Protein AF-0000000087529635 (afdb_homodimer)

Nearest PDB structures (foldseek):
  6l8f-assembly1_A  TM=8.690E-01  e=8.642E-06  Staphylococcus aureus subsp. aureus NCTC 8325
  2a6q-assembly1_A  TM=8.326E-01  e=9.251E-06  Escherichia coli
  7bwf-assembly1_D  TM=8.451E-01  e=4.435E-05  Staphylococcus aureus
  6l8e-assembly2_L  TM=9.141E-01  e=5.520E-04  Staphylococcus aureus subsp. aureus NCTC 8325
  2a6q-assembly3_D  TM=8.755E-01  e=3.246E-03  Escherichia coli

Structure (mmCIF, N/CA/C/O backbone):
data_AF-0000000087529635-model_v1
#
loop_
_entity.id
_entity.type
_entity.pdbx_description
1 polymer Antitoxin
#
loop_
_atom_site.group_PDB
_atom_site.id
_atom_site.type_symbol
_atom_site.label_atom_id
_atom_site.label_alt_id
_atom_site.label_comp_id
_atom_site.label_asym_id
_atom_site.label_entity_id
_atom_site.label_seq_id
_atom_site.pdbx_PDB_ins_code
_atom_site.Cartn_x
_atom_site.Cartn_y
_atom_site.Cartn_z
_atom_site.occupancy
_atom_site.B_iso_or_equiv
_atom_site.auth_seq_id
_atom_site.auth_comp_id
_atom_site.auth_asym_id
_atom_site.auth_atom_id
_atom_site.pdbx_PDB_model_num
ATOM 1 N N . MET A 1 1 ? -13.664 1.126 -3.066 1 69.19 1 MET A N 1
ATOM 2 C CA . MET A 1 1 ? -14.047 -0.197 -2.584 1 69.19 1 MET A CA 1
ATOM 3 C C . MET A 1 1 ? -12.922 -1.205 -2.811 1 69.19 1 MET A C 1
ATOM 5 O O . MET A 1 1 ? -12.133 -1.057 -3.738 1 69.19 1 MET A O 1
ATOM 9 N N . SER A 1 2 ? -12.398 -2.066 -1.771 1 86.81 2 SER A N 1
ATOM 10 C CA . SER A 1 2 ? -11.328 -3.055 -1.9 1 86.81 2 SER A CA 1
ATOM 11 C C . SER A 1 2 ? -11.883 -4.418 -2.307 1 86.81 2 SER A C 1
ATOM 13 O O . SER A 1 2 ? -13 -4.777 -1.927 1 86.81 2 SER A O 1
ATOM 15 N N . ILE A 1 3 ? -11.281 -5.102 -3.285 1 95.69 3 ILE A N 1
ATOM 16 C CA . ILE A 1 3 ? -11.539 -6.484 -3.672 1 95.69 3 ILE A CA 1
ATOM 17 C C . ILE A 1 3 ? -10.883 -7.43 -2.672 1 95.69 3 ILE A C 1
ATOM 19 O O . ILE A 1 3 ? -9.727 -7.234 -2.285 1 95.69 3 ILE A O 1
ATOM 23 N N . GLN A 1 4 ? -11.68 -8.438 -2.221 1 97.81 4 GLN A N 1
ATOM 24 C CA . GLN A 1 4 ? -11.125 -9.453 -1.337 1 97.81 4 GLN A CA 1
ATOM 25 C C . GLN A 1 4 ? -11.016 -10.797 -2.045 1 97.81 4 GLN A C 1
ATOM 27 O O . GLN A 1 4 ? -11.906 -11.172 -2.812 1 97.81 4 GLN A O 1
ATOM 32 N N . THR A 1 5 ? -9.891 -11.492 -1.865 1 98.19 5 THR A N 1
ATOM 33 C CA . THR A 1 5 ? -9.672 -12.805 -2.475 1 98.19 5 THR A CA 1
ATOM 34 C C . THR A 1 5 ? -8.875 -13.711 -1.541 1 98.19 5 THR A C 1
ATOM 36 O O . THR A 1 5 ? -8.406 -13.266 -0.488 1 98.19 5 THR A O 1
ATOM 39 N N . THR A 1 6 ? -8.844 -15.031 -1.802 1 97.88 6 THR A N 1
ATOM 40 C CA . THR A 1 6 ? -8.023 -15.992 -1.075 1 97.88 6 THR A CA 1
ATOM 41 C C . THR A 1 6 ? -6.715 -16.25 -1.813 1 97.88 6 THR A C 1
ATOM 43 O O . THR A 1 6 ? -6.555 -15.844 -2.965 1 97.88 6 THR A O 1
ATOM 46 N N . TYR A 1 7 ? -5.832 -16.828 -1.107 1 97.25 7 TYR A N 1
ATOM 47 C CA . TYR A 1 7 ? -4.539 -17.141 -1.701 1 97.25 7 TYR A CA 1
ATOM 48 C C . TYR A 1 7 ? -4.711 -17.969 -2.971 1 97.25 7 TYR A C 1
ATOM 50 O O . TYR A 1 7 ? -4.125 -17.656 -4.008 1 97.25 7 TYR A O 1
ATOM 58 N N . THR A 1 8 ? -5.488 -19.016 -2.832 1 95.62 8 THR A N 1
ATOM 59 C CA . THR A 1 8 ? -5.68 -19.938 -3.943 1 95.62 8 THR A CA 1
ATOM 60 C C . THR A 1 8 ? -6.23 -19.219 -5.164 1 95.62 8 THR A C 1
ATOM 62 O O . THR A 1 8 ? -5.723 -19.391 -6.277 1 95.62 8 THR A O 1
ATOM 65 N N . HIS A 1 9 ? -7.191 -18.359 -4.996 1 96.88 9 HIS A N 1
ATOM 66 C CA . HIS A 1 9 ? -7.785 -17.609 -6.094 1 96.88 9 HIS A CA 1
ATOM 67 C C . HIS A 1 9 ? -6.809 -16.578 -6.645 1 96.88 9 HIS A C 1
ATOM 69 O O . HIS A 1 9 ? -6.719 -16.375 -7.859 1 96.88 9 HIS A O 1
ATOM 75 N N . ALA A 1 10 ? -6.098 -15.953 -5.758 1 98 10 ALA A N 1
ATOM 76 C CA . ALA A 1 10 ? -5.117 -14.961 -6.184 1 98 10 ALA A CA 1
ATOM 77 C C . ALA A 1 10 ? -4.051 -15.586 -7.078 1 98 10 ALA A C 1
ATOM 79 O O . ALA A 1 10 ? -3.666 -15.008 -8.094 1 98 10 ALA A O 1
ATOM 80 N N . ARG A 1 11 ? -3.615 -16.719 -6.621 1 95.88 11 ARG A N 1
ATOM 81 C CA . ARG A 1 11 ? -2.588 -17.406 -7.391 1 95.88 11 ARG A CA 1
ATOM 82 C C . ARG A 1 11 ? -3.094 -17.766 -8.781 1 95.88 11 ARG A C 1
ATOM 84 O O . ARG A 1 11 ? -2.395 -17.562 -9.773 1 95.88 11 ARG A O 1
ATOM 91 N N . SER A 1 12 ? -4.281 -18.203 -8.953 1 96.5 12 SER A N 1
ATOM 92 C CA . SER A 1 12 ? -4.836 -18.672 -10.219 1 96.5 12 SER A CA 1
ATOM 93 C C . SER A 1 12 ? -5.227 -17.516 -11.125 1 96.5 12 SER A C 1
ATOM 95 O O . SER A 1 12 ? -5.242 -17.656 -12.344 1 96.5 12 SER A O 1
ATOM 97 N N . LYS A 1 13 ? -5.512 -16.359 -10.508 1 97.44 13 LYS A N 1
ATOM 98 C CA . LYS A 1 13 ? -6.008 -15.219 -11.273 1 97.44 13 LYS A CA 1
ATOM 99 C C . LYS A 1 13 ? -5.105 -14 -11.094 1 97.44 13 LYS A C 1
ATOM 101 O O . LYS A 1 13 ? -5.582 -12.859 -11.102 1 97.44 13 LYS A O 1
ATOM 106 N N . LEU A 1 14 ? -3.889 -14.266 -10.914 1 98.12 14 LEU A N 1
ATOM 107 C CA . LEU A 1 14 ? -2.98 -13.188 -10.539 1 98.12 14 LEU A CA 1
ATOM 108 C C . LEU A 1 14 ? -2.951 -12.102 -11.617 1 98.12 14 LEU A C 1
ATOM 110 O O . LEU A 1 14 ? -3.051 -10.914 -11.305 1 98.12 14 LEU A O 1
ATOM 114 N N . ALA A 1 15 ? -2.883 -12.453 -12.875 1 97.56 15 ALA A N 1
ATOM 115 C CA . ALA A 1 15 ? -2.814 -11.484 -13.961 1 97.56 15 ALA A CA 1
ATOM 116 C C . ALA A 1 15 ? -4.027 -10.562 -13.953 1 97.56 15 ALA A C 1
ATOM 118 O O . ALA A 1 15 ? -3.885 -9.336 -14.055 1 97.56 15 ALA A O 1
ATOM 119 N N . SER A 1 16 ? -5.219 -11.141 -13.836 1 98 16 SER A N 1
ATOM 120 C CA . SER A 1 16 ? -6.453 -10.367 -13.805 1 98 16 SER A CA 1
ATOM 121 C C . SER A 1 16 ? -6.488 -9.43 -12.602 1 98 16 SER A C 1
ATOM 123 O O . SER A 1 16 ? -6.93 -8.281 -12.719 1 98 16 SER A O 1
ATOM 125 N N . LEU A 1 17 ? -6.043 -9.914 -11.492 1 98.44 17 LEU A N 1
ATOM 126 C CA . LEU A 1 17 ? -6.027 -9.102 -10.281 1 98.44 17 LEU A CA 1
ATOM 127 C C . LEU A 1 17 ? -5.074 -7.918 -10.438 1 98.44 17 LEU A C 1
ATOM 129 O O . LEU A 1 17 ? -5.406 -6.793 -10.055 1 98.44 17 LEU A O 1
ATOM 133 N N . LEU A 1 18 ? -3.889 -8.18 -11.016 1 98.56 18 LEU A N 1
ATOM 134 C CA . LEU A 1 18 ? -2.926 -7.105 -11.219 1 98.56 18 LEU A CA 1
ATOM 135 C C . LEU A 1 18 ? -3.469 -6.07 -12.203 1 98.56 18 LEU A C 1
ATOM 137 O O . LEU A 1 18 ? -3.232 -4.871 -12.039 1 98.56 18 LEU A O 1
ATOM 141 N N . ASN A 1 19 ? -4.23 -6.516 -13.164 1 98.38 19 ASN A N 1
ATOM 142 C CA . ASN A 1 19 ? -4.883 -5.582 -14.07 1 98.38 19 ASN A CA 1
ATOM 143 C C . ASN A 1 19 ? -5.902 -4.711 -13.344 1 98.38 19 ASN A C 1
ATOM 145 O O . ASN A 1 19 ? -5.977 -3.504 -13.586 1 98.38 19 ASN A O 1
ATOM 149 N N . GLU A 1 20 ? -6.707 -5.305 -12.508 1 98.06 20 GLU A N 1
ATOM 150 C CA . GLU A 1 20 ? -7.688 -4.547 -11.734 1 98.06 20 GLU A CA 1
ATOM 151 C C . GLU A 1 20 ? -7.012 -3.457 -10.906 1 98.06 20 GLU A C 1
ATOM 153 O O . GLU A 1 20 ? -7.516 -2.334 -10.828 1 98.06 20 GLU A O 1
ATOM 158 N N . VAL A 1 21 ? -5.883 -3.771 -10.344 1 98.38 21 VAL A N 1
ATOM 159 C CA . VAL A 1 21 ? -5.125 -2.881 -9.469 1 98.38 21 VAL A CA 1
ATOM 160 C C . VAL A 1 21 ? -4.609 -1.688 -10.273 1 98.38 21 VAL A C 1
ATOM 162 O O . VAL A 1 21 ? -4.672 -0.546 -9.805 1 98.38 21 VAL A O 1
ATOM 165 N N . THR A 1 22 ? -4.078 -1.918 -11.492 1 98.12 22 THR A N 1
ATOM 166 C CA . THR A 1 22 ? -3.4 -0.865 -12.242 1 98.12 22 THR A CA 1
ATOM 167 C C . THR A 1 22 ? -4.383 -0.132 -13.148 1 98.12 22 THR A C 1
ATOM 169 O O . THR A 1 22 ? -4.32 1.093 -13.281 1 98.12 22 THR A O 1
ATOM 172 N N . GLU A 1 23 ? -5.355 -0.797 -13.719 1 97 23 GLU A N 1
ATOM 173 C CA . GLU A 1 23 ? -6.273 -0.196 -14.68 1 97 23 GLU A CA 1
ATOM 174 C C . GLU A 1 23 ? -7.438 0.493 -13.977 1 97 23 GLU A C 1
ATOM 176 O O . GLU A 1 23 ? -7.883 1.562 -14.398 1 97 23 GLU A O 1
ATOM 181 N N . ASN A 1 24 ? -7.855 -0.091 -12.891 1 96.88 24 ASN A N 1
ATOM 182 C CA . ASN A 1 24 ? -9.008 0.465 -12.195 1 96.88 24 ASN A CA 1
ATOM 183 C C . ASN A 1 24 ? -8.617 1.054 -10.844 1 96.88 24 ASN A C 1
ATOM 185 O O . ASN A 1 24 ? -9.477 1.541 -10.102 1 96.88 24 ASN A O 1
ATOM 189 N N . ARG A 1 25 ? -7.363 0.956 -10.547 1 97.12 25 ARG A N 1
ATOM 190 C CA . ARG A 1 25 ? -6.809 1.495 -9.305 1 97.12 25 ARG A CA 1
ATOM 191 C C . ARG A 1 25 ? -7.52 0.919 -8.086 1 97.12 25 ARG A C 1
ATOM 193 O O . ARG A 1 25 ? -7.836 1.647 -7.145 1 97.12 25 ARG A O 1
ATOM 200 N N . GLU A 1 26 ? -7.801 -0.329 -8.172 1 97.62 26 GLU A N 1
ATOM 201 C CA . GLU A 1 26 ? -8.398 -1.06 -7.062 1 97.62 26 GLU A CA 1
ATOM 202 C C . GLU A 1 26 ? -7.328 -1.554 -6.09 1 97.62 26 GLU A C 1
ATOM 204 O O . GLU A 1 26 ? -6.188 -1.794 -6.484 1 97.62 26 GLU A O 1
ATOM 209 N N . VAL A 1 27 ? -7.754 -1.683 -4.855 1 98.38 27 VAL A N 1
ATOM 210 C CA . VAL A 1 27 ? -6.957 -2.4 -3.865 1 98.38 27 VAL A CA 1
ATOM 211 C C . VAL A 1 27 ? -7.496 -3.818 -3.697 1 98.38 27 VAL A C 1
ATOM 213 O O . VAL A 1 27 ? -8.703 -4.02 -3.562 1 98.38 27 VAL A O 1
ATOM 216 N N . VAL A 1 28 ? -6.574 -4.762 -3.77 1 98.69 28 VAL A N 1
ATOM 217 C CA . VAL A 1 28 ? -6.961 -6.156 -3.594 1 98.69 28 VAL A CA 1
ATOM 218 C C .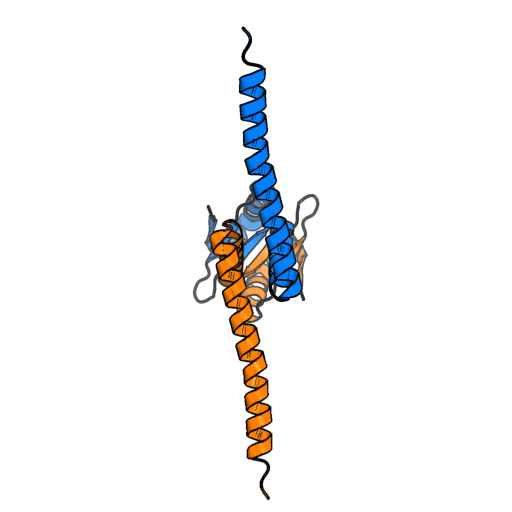 VAL A 1 28 ? -6.367 -6.699 -2.297 1 98.69 28 VAL A C 1
ATOM 220 O O . VAL A 1 28 ? -5.168 -6.562 -2.049 1 98.69 28 VAL A O 1
ATOM 223 N N . ILE A 1 29 ? -7.23 -7.34 -1.517 1 98.81 29 ILE A N 1
ATOM 224 C CA . ILE A 1 29 ? -6.785 -7.957 -0.272 1 98.81 29 ILE A CA 1
ATOM 225 C C . ILE A 1 29 ? -6.766 -9.477 -0.426 1 98.81 29 ILE A C 1
ATOM 227 O O . ILE A 1 29 ? -7.785 -10.086 -0.755 1 98.81 29 ILE A O 1
ATOM 231 N N . ILE A 1 30 ? -5.598 -9.992 -0.213 1 98.81 30 ILE A N 1
ATOM 232 C CA . ILE A 1 30 ? -5.465 -11.445 -0.207 1 98.81 30 ILE A CA 1
ATOM 233 C C . ILE A 1 30 ? -5.562 -11.969 1.225 1 98.81 30 ILE A C 1
ATOM 235 O O . ILE A 1 30 ? -4.676 -11.711 2.045 1 98.81 30 ILE A O 1
ATOM 239 N N . GLN A 1 31 ? -6.586 -12.711 1.458 1 98.38 31 GLN A N 1
ATOM 240 C CA . GLN A 1 31 ? -6.789 -13.352 2.756 1 98.38 31 GLN A CA 1
ATOM 241 C C . GLN A 1 31 ? -6.066 -14.688 2.828 1 98.38 31 GLN A C 1
ATOM 243 O O . GLN A 1 31 ? -6.145 -15.492 1.896 1 98.38 31 GLN A O 1
ATOM 248 N N . ARG A 1 32 ? -5.426 -14.867 3.955 1 96.62 32 ARG A N 1
ATOM 249 C CA . ARG A 1 32 ? -4.645 -16.094 4.125 1 96.62 32 ARG A CA 1
ATOM 250 C C . ARG A 1 32 ? -4.988 -16.781 5.438 1 96.62 32 ARG A C 1
ATOM 252 O O . ARG A 1 32 ? -5.023 -16.141 6.492 1 96.62 32 ARG A O 1
ATOM 259 N N . ARG A 1 33 ? -5.23 -18 5.285 1 93.5 33 ARG A N 1
ATOM 260 C CA . ARG A 1 33 ? -5.527 -18.766 6.492 1 93.5 33 ARG A CA 1
ATOM 261 C C . ARG A 1 33 ? -4.297 -18.875 7.387 1 93.5 33 ARG A C 1
ATOM 263 O O . ARG A 1 33 ? -3.234 -19.312 6.941 1 93.5 33 ARG A O 1
ATOM 270 N N . GLY A 1 34 ? -4.422 -18.438 8.641 1 94.88 34 GLY A N 1
ATOM 271 C CA . GLY A 1 34 ? -3.359 -18.578 9.625 1 94.88 34 GLY A CA 1
ATOM 272 C C . GLY A 1 34 ? -2.26 -17.547 9.477 1 94.88 34 GLY A C 1
ATOM 273 O O . GLY A 1 34 ? -1.226 -17.625 10.141 1 94.88 34 GLY A O 1
ATOM 274 N N . HIS A 1 35 ? -2.418 -16.688 8.555 1 97.25 35 HIS A N 1
ATOM 275 C CA . HIS A 1 35 ? -1.421 -15.648 8.305 1 97.25 35 HIS A CA 1
ATOM 276 C C . HIS A 1 35 ? -2.07 -14.281 8.188 1 97.25 35 HIS A C 1
ATOM 278 O O . HIS A 1 35 ? -3.289 -14.172 8.039 1 97.25 35 HIS A O 1
ATOM 284 N N . GLU A 1 36 ? -1.298 -13.273 8.352 1 97.88 36 GLU A N 1
ATOM 285 C CA . GLU A 1 36 ? -1.772 -11.914 8.109 1 97.88 36 GLU A CA 1
ATOM 286 C C . GLU A 1 36 ? -2.127 -11.711 6.637 1 97.88 36 GLU A C 1
ATOM 288 O O . GLU A 1 36 ? -1.521 -12.328 5.754 1 97.88 36 GLU A O 1
ATOM 293 N N . ASP A 1 37 ? -3.004 -10.852 6.406 1 98.62 37 ASP A N 1
ATOM 294 C CA . ASP A 1 37 ? -3.434 -10.539 5.047 1 98.62 37 ASP A CA 1
ATOM 295 C C . ASP A 1 37 ? -2.418 -9.641 4.34 1 98.62 37 ASP A C 1
ATOM 297 O O . ASP A 1 37 ? -1.642 -8.945 4.992 1 98.62 37 ASP A O 1
ATOM 301 N N . VAL A 1 38 ? -2.479 -9.672 3.021 1 98.81 38 VAL A N 1
ATOM 302 C CA . VAL A 1 38 ? -1.612 -8.859 2.174 1 98.81 38 VAL A CA 1
ATOM 303 C C . VAL A 1 38 ? -2.461 -8.031 1.212 1 98.81 38 VAL A C 1
ATOM 305 O O . VAL A 1 38 ? -3.529 -8.469 0.781 1 98.81 38 VAL A O 1
ATOM 308 N N . ALA A 1 39 ? -1.987 -6.887 0.89 1 98.88 39 ALA A N 1
ATOM 309 C CA . ALA A 1 39 ? -2.689 -6.016 -0.05 1 98.88 39 ALA A CA 1
ATOM 310 C C . ALA A 1 39 ? -1.874 -5.816 -1.324 1 98.88 39 ALA A C 1
ATOM 312 O O . ALA A 1 39 ? -0.652 -5.66 -1.269 1 98.88 39 ALA A O 1
ATOM 313 N N . LEU A 1 40 ? -2.582 -5.805 -2.459 1 98.88 40 LEU A N 1
ATOM 314 C CA . LEU A 1 40 ? -2.064 -5.344 -3.744 1 98.88 40 LEU A CA 1
ATOM 315 C C . LEU A 1 40 ? -2.51 -3.914 -4.027 1 98.88 40 LEU A C 1
ATOM 317 O O . LEU A 1 40 ? -3.689 -3.586 -3.881 1 98.88 40 LEU A O 1
ATOM 321 N N . ILE A 1 41 ? -1.578 -3.111 -4.469 1 98.69 41 ILE A N 1
ATOM 322 C CA . ILE A 1 41 ? -1.854 -1.719 -4.805 1 98.69 41 ILE A CA 1
ATOM 323 C C . ILE A 1 41 ? -0.915 -1.261 -5.918 1 98.69 41 ILE A C 1
ATOM 325 O O . ILE A 1 41 ? 0.181 -1.805 -6.074 1 98.69 41 ILE A O 1
ATOM 329 N N . ALA A 1 42 ? -1.395 -0.339 -6.711 1 98.69 42 ALA A N 1
ATOM 330 C CA . ALA A 1 42 ? -0.503 0.19 -7.738 1 98.69 42 ALA A CA 1
ATOM 331 C C . ALA A 1 42 ? 0.778 0.744 -7.121 1 98.69 42 ALA A C 1
ATOM 333 O O . ALA A 1 42 ? 0.733 1.461 -6.121 1 98.69 42 ALA A O 1
ATOM 334 N N . ALA A 1 43 ? 1.887 0.418 -7.734 1 98.44 43 ALA A N 1
ATOM 335 C CA . ALA A 1 43 ? 3.178 0.77 -7.152 1 98.44 43 ALA A CA 1
ATOM 336 C C . ALA A 1 43 ? 3.322 2.283 -7.012 1 98.44 43 ALA A C 1
ATOM 338 O O . ALA A 1 43 ? 3.863 2.771 -6.016 1 98.44 43 ALA A O 1
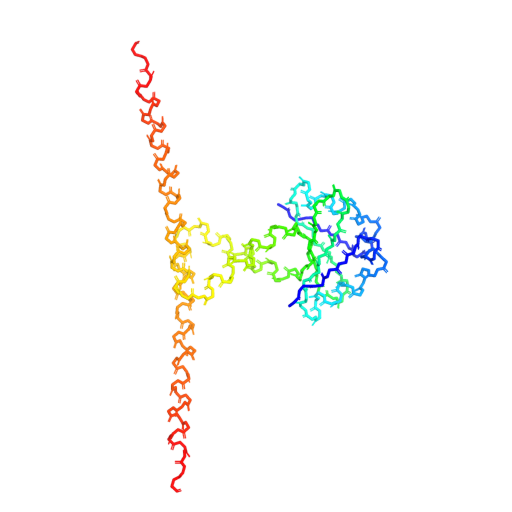ATOM 339 N N . ASP A 1 44 ? 2.922 2.973 -7.988 1 97.69 44 ASP A N 1
ATOM 340 C CA . ASP A 1 44 ? 3.061 4.426 -7.949 1 97.69 44 ASP A CA 1
ATOM 341 C C . ASP A 1 44 ? 2.186 5.035 -6.855 1 97.69 44 ASP A C 1
ATOM 343 O O . ASP A 1 44 ? 2.576 6.012 -6.215 1 97.69 44 ASP A O 1
ATOM 347 N N . GLU A 1 45 ? 0.994 4.461 -6.605 1 96.62 45 GLU A N 1
ATOM 348 C CA . GLU A 1 45 ? 0.139 4.922 -5.516 1 96.62 45 GLU A CA 1
ATOM 349 C C . GLU A 1 45 ? 0.794 4.68 -4.16 1 96.62 45 GLU A C 1
ATOM 351 O O . GLU A 1 45 ? 0.808 5.566 -3.305 1 96.62 45 GLU A O 1
ATOM 356 N N . LEU A 1 46 ? 1.335 3.555 -4.008 1 97.75 46 LEU A N 1
ATOM 357 C CA . LEU A 1 46 ? 2.027 3.258 -2.76 1 97.75 46 LEU A CA 1
ATOM 358 C C . LEU A 1 46 ? 3.197 4.211 -2.547 1 97.75 46 LEU A C 1
ATOM 360 O O . LEU A 1 46 ? 3.406 4.707 -1.437 1 97.75 46 LEU A O 1
ATOM 364 N N . ALA A 1 47 ? 3.934 4.465 -3.604 1 96.62 47 ALA A N 1
ATOM 365 C CA . ALA A 1 47 ? 5.082 5.363 -3.533 1 96.62 47 ALA A CA 1
ATOM 366 C C . ALA A 1 47 ? 4.668 6.746 -3.041 1 96.62 47 ALA A C 1
ATOM 368 O O . ALA A 1 47 ? 5.355 7.352 -2.213 1 96.62 47 ALA A O 1
ATOM 369 N N . GLY A 1 48 ? 3.568 7.184 -3.555 1 94.44 48 GLY A N 1
ATOM 370 C CA . GLY A 1 48 ? 3.037 8.461 -3.109 1 94.44 48 GLY A CA 1
ATOM 371 C C . GLY A 1 48 ? 2.67 8.477 -1.638 1 94.44 48 GLY A C 1
ATOM 372 O O . GLY A 1 48 ? 2.957 9.438 -0.929 1 94.44 48 GLY A O 1
ATOM 373 N N . MET A 1 49 ? 2.072 7.414 -1.163 1 94.06 49 MET A N 1
ATOM 374 C CA . MET A 1 49 ? 1.672 7.293 0.236 1 94.06 49 MET A CA 1
ATOM 375 C C . MET A 1 49 ? 2.893 7.238 1.148 1 94.06 49 MET A C 1
ATOM 377 O O . MET A 1 49 ? 2.912 7.867 2.207 1 94.06 49 MET A O 1
ATOM 381 N N . LEU A 1 50 ? 3.871 6.547 0.707 1 93.81 50 LEU A N 1
ATOM 382 C CA . LEU A 1 50 ? 5.102 6.426 1.482 1 93.81 50 LEU A CA 1
ATOM 383 C C . LEU A 1 50 ? 5.828 7.766 1.564 1 93.81 50 LEU A C 1
ATOM 385 O O . LEU A 1 50 ? 6.355 8.125 2.619 1 93.81 50 LEU A O 1
ATOM 389 N N . GLU A 1 51 ? 5.844 8.492 0.5 1 92.44 51 GLU A N 1
ATOM 390 C CA . GLU A 1 51 ? 6.438 9.828 0.491 1 92.44 51 GLU A CA 1
ATOM 391 C C . GLU A 1 51 ? 5.734 10.75 1.483 1 92.44 51 GLU A C 1
ATOM 393 O O . GLU A 1 51 ? 6.391 11.469 2.244 1 92.44 51 GLU A O 1
ATOM 398 N N . THR A 1 52 ? 4.445 10.633 1.433 1 89.5 52 THR A N 1
ATOM 399 C CA . THR A 1 52 ? 3.658 11.438 2.361 1 89.5 52 THR A CA 1
ATOM 400 C C . THR A 1 52 ? 3.971 11.055 3.807 1 89.5 52 THR A C 1
ATOM 402 O O . THR A 1 52 ? 4.203 11.922 4.648 1 89.5 52 THR A O 1
ATOM 405 N N . ALA A 1 53 ? 3.998 9.812 4.082 1 88.94 53 ALA A N 1
ATOM 406 C CA . ALA A 1 53 ? 4.312 9.32 5.422 1 88.94 53 ALA A CA 1
ATOM 407 C C . ALA A 1 53 ? 5.691 9.805 5.871 1 88.94 53 ALA A C 1
ATOM 409 O O . ALA A 1 53 ? 5.867 10.211 7.023 1 88.94 53 ALA A O 1
ATOM 410 N N . HIS A 1 54 ? 6.609 9.758 4.973 1 90.38 54 HIS A N 1
ATOM 411 C CA . HIS A 1 54 ? 7.969 10.195 5.27 1 90.38 54 HIS A CA 1
ATOM 412 C C . HIS A 1 54 ? 8 11.68 5.609 1 90.38 54 HIS A C 1
ATOM 414 O O . HIS A 1 54 ? 8.648 12.086 6.582 1 90.38 54 HIS A O 1
ATOM 420 N N . LEU A 1 55 ? 7.312 12.461 4.832 1 87.38 55 LEU A N 1
ATOM 421 C CA . LEU A 1 55 ? 7.258 13.898 5.035 1 87.38 55 LEU A CA 1
ATOM 422 C C . LEU A 1 55 ? 6.629 14.234 6.383 1 87.38 55 LEU A C 1
ATOM 424 O O . LEU A 1 55 ? 7.047 15.188 7.047 1 87.38 55 LEU A O 1
ATOM 428 N N . LEU A 1 56 ? 5.699 13.445 6.77 1 85.88 56 LEU A N 1
ATOM 429 C CA . LEU A 1 56 ? 4.945 13.703 7.992 1 85.88 56 LEU A CA 1
ATOM 430 C C . LEU A 1 56 ? 5.773 13.352 9.227 1 85.88 56 LEU A C 1
ATOM 432 O O . LEU A 1 56 ? 5.434 13.75 10.336 1 85.88 56 LEU A O 1
ATOM 436 N N . ARG A 1 57 ? 6.82 12.57 9.031 1 83.69 57 ARG A N 1
ATOM 437 C CA . ARG A 1 57 ? 7.668 12.164 10.148 1 83.69 57 ARG A CA 1
ATOM 438 C C . ARG A 1 57 ? 8.516 13.336 10.641 1 83.69 57 ARG A C 1
ATOM 440 O O . ARG A 1 57 ? 8.914 13.367 11.812 1 83.69 57 ARG A O 1
ATOM 447 N N . SER A 1 58 ? 8.914 14.25 9.75 1 83.31 58 SER A N 1
ATOM 448 C CA . SER A 1 58 ? 9.617 15.469 10.117 1 83.31 58 SER A CA 1
ATOM 449 C C . SER A 1 58 ? 8.633 16.609 10.414 1 83.31 58 SER A C 1
ATOM 451 O O . SER A 1 58 ? 7.777 16.922 9.586 1 83.31 58 SER A O 1
ATOM 453 N N . PRO A 1 59 ? 8.766 17.172 11.602 1 78.25 59 PRO A N 1
ATOM 454 C CA . PRO A 1 59 ? 7.836 18.25 11.938 1 78.25 59 PRO A CA 1
ATOM 455 C C . PRO A 1 59 ? 7.879 19.406 10.93 1 78.25 59 PRO A C 1
ATOM 457 O O . PRO A 1 59 ? 6.832 19.953 10.57 1 78.25 59 PRO A O 1
ATOM 460 N N . LYS A 1 60 ? 9.047 19.719 10.602 1 84.19 60 LYS A N 1
ATOM 461 C CA . LYS A 1 60 ? 9.195 20.812 9.648 1 84.19 60 LYS A CA 1
ATOM 462 C C . LYS A 1 60 ? 8.5 20.484 8.328 1 84.19 60 LYS A C 1
ATOM 464 O O . LYS A 1 60 ? 7.746 21.312 7.793 1 84.19 60 LYS A O 1
ATOM 469 N N . ASN A 1 61 ? 8.688 19.344 7.82 1 86.81 61 ASN A N 1
ATOM 470 C CA . ASN A 1 61 ? 8.094 18.922 6.555 1 86.81 61 ASN A CA 1
ATOM 471 C C . ASN A 1 61 ? 6.586 18.734 6.672 1 86.81 61 ASN A C 1
ATOM 473 O O . ASN A 1 61 ? 5.844 19.047 5.738 1 86.81 61 ASN A O 1
ATOM 477 N N . ALA A 1 62 ? 6.234 18.297 7.766 1 85.19 62 ALA A N 1
ATOM 478 C CA . ALA A 1 62 ? 4.805 18.109 7.996 1 85.19 62 ALA A CA 1
ATOM 479 C C . ALA A 1 62 ? 4.055 19.438 7.941 1 85.19 62 ALA A C 1
ATOM 481 O O . ALA A 1 62 ? 2.992 19.531 7.324 1 85.19 62 ALA A O 1
ATOM 482 N N . LYS A 1 63 ? 4.609 20.406 8.508 1 81.81 63 LYS A N 1
ATOM 483 C CA . LYS A 1 63 ? 4 21.734 8.508 1 81.81 63 LYS A CA 1
ATOM 484 C C . LYS A 1 63 ? 3.916 22.297 7.094 1 81.81 63 LYS A C 1
ATOM 486 O O . LYS A 1 63 ? 2.891 22.859 6.707 1 81.81 63 LYS A O 1
ATOM 491 N N . ARG A 1 64 ? 4.945 22.094 6.438 1 86 64 ARG A N 1
ATOM 492 C CA . ARG A 1 64 ? 4.973 22.562 5.059 1 86 64 ARG A CA 1
ATOM 493 C C . ARG A 1 64 ? 3.916 21.859 4.215 1 86 64 ARG A C 1
ATOM 495 O O . ARG A 1 64 ? 3.244 22.484 3.396 1 86 64 ARG A O 1
ATOM 502 N N . LEU A 1 65 ? 3.814 20.5 4.41 1 82.31 65 LEU A N 1
ATOM 503 C CA . LEU A 1 65 ? 2.84 19.688 3.686 1 82.31 65 LEU A CA 1
ATOM 504 C C . LEU A 1 65 ? 1.419 20.156 3.98 1 82.31 65 LEU A C 1
ATOM 506 O O . LEU A 1 65 ? 0.6 20.281 3.066 1 82.31 65 LEU A O 1
ATOM 510 N N . LEU A 1 66 ? 1.172 20.5 5.168 1 81.19 66 LEU A N 1
ATOM 511 C CA . LEU A 1 66 ? -0.161 20.953 5.559 1 81.19 66 LEU A CA 1
ATOM 512 C C . LEU A 1 66 ? -0.473 22.328 4.973 1 81.19 66 LEU A C 1
ATOM 514 O O . LEU A 1 66 ? -1.608 22.594 4.57 1 81.19 66 LEU A O 1
ATOM 518 N N . ALA A 1 67 ? 0.484 23.156 4.984 1 82.12 67 ALA A N 1
ATOM 519 C CA . ALA A 1 67 ? 0.309 24.469 4.398 1 82.12 67 ALA A CA 1
ATOM 520 C C . ALA A 1 67 ? -0.023 24.375 2.912 1 82.12 67 ALA A C 1
ATOM 522 O O . ALA A 1 67 ? -0.852 25.141 2.404 1 82.12 67 ALA A O 1
ATOM 523 N N . ALA A 1 68 ? 0.647 23.438 2.246 1 80.06 68 ALA A N 1
ATOM 524 C CA . ALA A 1 68 ? 0.391 23.203 0.826 1 80.06 68 ALA A CA 1
ATOM 525 C C . ALA A 1 68 ? -1.031 22.703 0.6 1 80.06 68 ALA A C 1
ATOM 527 O O . ALA A 1 68 ? -1.693 23.094 -0.361 1 80.06 68 ALA A O 1
ATOM 528 N N . LEU A 1 69 ? -1.442 21.875 1.428 1 76.12 69 LEU A N 1
ATOM 529 C CA . LEU A 1 69 ? -2.787 21.312 1.326 1 76.12 69 LEU A CA 1
ATOM 530 C C . LEU A 1 69 ? -3.84 22.391 1.54 1 76.12 69 LEU A C 1
ATOM 532 O O . LEU A 1 69 ? -4.879 22.391 0.878 1 76.12 69 LEU A O 1
ATOM 536 N N . ASP A 1 70 ? -3.611 23.344 2.461 1 75.31 70 ASP A N 1
ATOM 537 C CA . ASP A 1 70 ? -4.504 24.453 2.754 1 75.31 70 ASP A CA 1
ATOM 538 C C . ASP A 1 70 ? -4.605 25.406 1.563 1 75.31 70 ASP A C 1
ATOM 540 O O . ASP A 1 70 ? -5.688 25.922 1.259 1 75.31 70 ASP A O 1
ATOM 544 N N . ARG A 1 71 ? -3.58 25.516 0.913 1 78.88 71 ARG A N 1
ATOM 545 C CA . ARG A 1 71 ? -3.537 26.422 -0.236 1 78.88 71 ARG A CA 1
ATOM 546 C C . ARG A 1 71 ? -4.355 25.859 -1.396 1 78.88 71 ARG A C 1
ATOM 548 O O . ARG A 1 71 ? -5.031 26.609 -2.102 1 78.88 71 ARG A O 1
ATOM 555 N N . VAL A 1 72 ? -4.277 24.609 -1.598 1 72.88 72 VAL A N 1
ATOM 556 C CA . VAL A 1 72 ? -5.008 23.969 -2.686 1 72.88 72 VAL A CA 1
ATOM 557 C C . VAL A 1 72 ? -6.508 24.078 -2.434 1 72.88 72 VAL A C 1
ATOM 559 O O . VAL A 1 72 ? -7.285 24.328 -3.359 1 72.88 72 VAL A O 1
ATOM 562 N N . LYS A 1 73 ? -6.855 23.875 -1.314 1 70.12 73 LYS A N 1
ATOM 563 C CA . LYS A 1 73 ? -8.273 23.938 -0.967 1 70.12 73 LYS A CA 1
ATOM 564 C C . LYS A 1 73 ? -8.812 25.344 -1.131 1 70.12 73 LYS A C 1
ATOM 566 O O . LYS A 1 73 ? -9.938 25.547 -1.605 1 70.12 73 LYS A O 1
ATOM 571 N N . VAL A 1 74 ? -8.039 26.266 -0.645 1 64.06 74 VAL A N 1
ATOM 572 C CA . VAL A 1 74 ? -8.453 27.656 -0.79 1 64.06 74 VAL A CA 1
ATOM 573 C C . VAL A 1 74 ? -8.578 28 -2.271 1 64.06 74 VAL A C 1
ATOM 575 O O . VAL A 1 74 ? -9.523 28.688 -2.676 1 64.06 74 VAL A O 1
ATOM 578 N N . ARG A 1 75 ? -7.684 27.5 -2.959 1 65.81 75 ARG A N 1
ATOM 579 C CA . ARG A 1 75 ? -7.707 27.797 -4.387 1 65.81 75 ARG A CA 1
ATOM 580 C C . ARG A 1 75 ? -8.867 27.094 -5.078 1 65.81 75 ARG A C 1
ATOM 582 O O . ARG A 1 75 ? -9.508 27.656 -5.961 1 65.81 75 ARG A O 1
ATOM 589 N N . THR A 1 76 ? -9.07 25.953 -4.676 1 62 76 THR A N 1
ATOM 590 C CA . THR A 1 76 ? -10.164 25.219 -5.301 1 62 76 THR A CA 1
ATOM 591 C C . THR A 1 76 ? -11.516 25.734 -4.82 1 62 76 THR A C 1
ATOM 593 O O . THR A 1 76 ? -12.508 25.688 -5.551 1 62 76 THR A O 1
ATOM 596 N N . SER A 1 77 ? -11.5 26.094 -3.562 1 61.22 77 SER A N 1
ATOM 597 C CA . SER A 1 77 ? -12.719 26.703 -3.053 1 61.22 77 SER A CA 1
ATOM 598 C C . SER A 1 77 ? -12.945 28.078 -3.66 1 61.22 77 SER A C 1
ATOM 600 O O . SER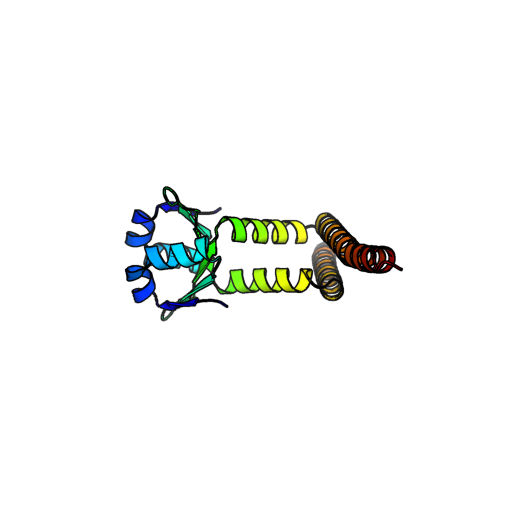 A 1 77 ? -14.086 28.516 -3.816 1 61.22 77 SER A O 1
ATOM 602 N N . GLY A 1 78 ? -11.805 28.75 -3.748 1 57.22 78 GLY A N 1
ATOM 603 C CA . GLY A 1 78 ? -11.938 30.047 -4.375 1 57.22 78 GLY A CA 1
ATOM 604 C C . GLY A 1 78 ? -12.312 29.969 -5.844 1 57.22 78 GLY A C 1
ATOM 605 O O . GLY A 1 78 ? -12.906 30.906 -6.387 1 57.22 78 GLY A O 1
ATOM 606 N N . SER A 1 79 ? -11.758 28.953 -6.441 1 52.94 79 SER A N 1
ATOM 607 C CA . SER A 1 79 ? -12.117 28.859 -7.852 1 52.94 79 SER A CA 1
ATOM 608 C C . SER A 1 79 ? -13.617 28.625 -8.023 1 52.94 79 SER A C 1
ATOM 610 O O . SER A 1 79 ? -14.172 28.906 -9.094 1 52.94 79 SER A O 1
ATOM 612 N N . SER A 1 80 ? -14.172 28.078 -7.09 1 51.69 80 SER A N 1
ATOM 613 C CA . SER A 1 80 ? -15.625 27.938 -7.203 1 51.69 80 SER A CA 1
ATOM 614 C C . SER A 1 80 ? -16.312 29.281 -7.059 1 51.69 80 SER A C 1
ATOM 616 O O . SER A 1 80 ? -17.422 29.469 -7.566 1 51.69 80 SER A O 1
ATOM 618 N N . GLN A 1 81 ? -15.641 30.078 -6.32 1 49.47 81 GLN A N 1
ATOM 619 C CA . GLN A 1 81 ? -16.234 31.406 -6.191 1 49.47 81 GLN A CA 1
ATOM 620 C C . GLN A 1 81 ? -16.078 32.188 -7.48 1 49.47 81 GLN A C 1
ATOM 622 O O . GLN A 1 81 ? -16.953 33 -7.832 1 49.47 81 GLN A O 1
ATOM 627 N N . THR A 1 82 ? -15.008 31.812 -8.078 1 49.38 82 THR A N 1
ATOM 628 C CA . THR A 1 82 ? -14.805 32.594 -9.289 1 49.38 82 THR A CA 1
ATOM 629 C C . THR A 1 82 ? -15.734 32.125 -10.406 1 49.38 82 THR A C 1
ATOM 631 O O . THR A 1 82 ? -16.156 32.938 -11.25 1 49.38 82 THR A O 1
ATOM 634 N N . LEU A 1 83 ? -15.891 30.766 -10.391 1 48.16 83 LEU A N 1
ATOM 635 C CA . LEU A 1 83 ? -16.781 30.297 -11.445 1 48.16 83 LEU A CA 1
ATOM 636 C C . LEU A 1 83 ? -18.203 30.75 -11.203 1 48.16 83 LEU A C 1
ATOM 638 O O . LEU A 1 83 ? -18.906 31.109 -12.156 1 48.16 83 LEU A O 1
ATOM 642 N N . ASP A 1 84 ? -18.609 30.688 -9.953 1 49.47 84 ASP A N 1
ATOM 643 C CA . ASP A 1 84 ? -19.938 31.188 -9.641 1 49.47 84 ASP A CA 1
ATOM 644 C C . ASP A 1 84 ? -20.031 32.688 -9.875 1 49.47 84 ASP A C 1
ATOM 646 O O . ASP A 1 84 ? -21.062 33.188 -10.344 1 49.47 84 ASP A O 1
ATOM 650 N N . GLU A 1 85 ? -18.953 33.344 -9.594 1 47.69 85 GLU A N 1
ATOM 651 C CA . GLU A 1 85 ? -18.922 34.781 -9.875 1 47.69 85 GLU A CA 1
ATOM 652 C C . GLU A 1 85 ? -18.844 35.062 -11.375 1 47.69 85 GLU A C 1
ATOM 654 O O . GLU A 1 85 ? -19.484 35.969 -11.883 1 47.69 85 GLU A O 1
ATOM 659 N N . LEU A 1 86 ? -18.094 34.094 -12.086 1 47.62 86 LEU A N 1
ATOM 660 C CA . LEU A 1 86 ? -18.016 34.281 -13.531 1 47.62 86 LEU A CA 1
ATOM 661 C C . LEU A 1 86 ? -19.344 33.938 -14.195 1 47.62 86 LEU A C 1
ATOM 663 O O . LEU A 1 86 ? -19.766 34.594 -15.148 1 47.62 86 LEU A O 1
ATOM 667 N N . ARG A 1 87 ? -20.031 32.906 -13.633 1 50.59 87 ARG A N 1
ATOM 668 C CA . ARG A 1 87 ? -21.344 32.562 -14.18 1 50.59 87 ARG A CA 1
ATOM 669 C C . ARG A 1 87 ? -22.344 33.688 -13.922 1 50.59 87 ARG A C 1
ATOM 671 O O . ARG A 1 87 ? -23.219 33.938 -14.758 1 50.59 87 ARG A O 1
ATOM 678 N N . SER A 1 88 ? -22.312 34.25 -12.68 1 48.16 88 SER A N 1
ATOM 679 C CA . SER A 1 88 ? -23.203 35.344 -12.398 1 48.16 88 SER A CA 1
ATOM 680 C C . SER A 1 88 ? -22.938 36.531 -13.344 1 48.16 88 SER A C 1
ATOM 682 O O . SER A 1 88 ? -23.875 37.25 -13.703 1 48.16 88 SER A O 1
ATOM 684 N N . GLU A 1 89 ? -21.672 36.688 -13.727 1 46.72 89 GLU A N 1
ATOM 685 C CA . GLU A 1 89 ? -21.359 37.812 -14.602 1 46.72 89 GLU A CA 1
ATOM 686 C C . GLU A 1 89 ? -21.766 37.531 -16.047 1 46.72 89 GLU A C 1
ATOM 688 O O . GLU A 1 89 ? -22.141 38.438 -16.781 1 46.72 89 GLU A O 1
ATOM 693 N N . VAL A 1 90 ? -21.703 36.156 -16.375 1 46.81 90 VAL A N 1
ATOM 694 C CA . VAL A 1 90 ? -22.031 35.875 -17.766 1 46.81 90 VAL A CA 1
ATOM 695 C C . VAL A 1 90 ? -23.547 35.688 -17.922 1 46.81 90 VAL A C 1
AT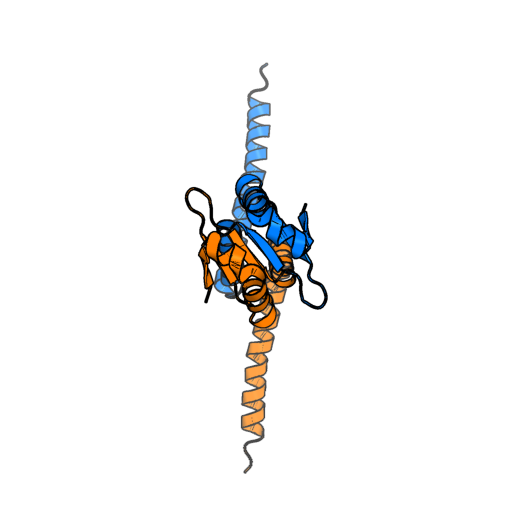OM 697 O O . VAL A 1 90 ? -24.047 35.531 -19.031 1 46.81 90 VAL A O 1
ATOM 700 N N . GLY A 1 91 ? -24.312 35.438 -16.812 1 45.19 91 GLY A N 1
ATOM 701 C CA . GLY A 1 91 ? -25.75 35.5 -17.031 1 45.19 91 GLY A CA 1
ATOM 702 C C . GLY A 1 91 ? -26.203 36.781 -17.688 1 45.19 91 GLY A C 1
ATOM 703 O O . GLY A 1 91 ? -25.984 37.875 -17.156 1 45.19 91 GLY A O 1
ATOM 704 N N . PHE A 1 92 ? -26.344 36.781 -19.062 1 37.78 92 PHE A N 1
ATOM 705 C CA . PHE A 1 92 ? -26.844 37.781 -20.016 1 37.78 92 PHE A CA 1
ATOM 706 C C . PHE A 1 92 ? -28.109 38.438 -19.484 1 37.78 92 PHE A C 1
ATOM 708 O O . PHE A 1 92 ? -28.922 37.781 -18.812 1 37.78 92 PHE A O 1
ATOM 715 N N . GLU A 1 93 ? -28.125 39.781 -19.391 1 27.55 93 GLU A N 1
ATOM 716 C CA . GLU A 1 93 ? -29.297 40.562 -19.734 1 27.55 93 GLU A CA 1
ATOM 717 C C . GLU A 1 93 ? -29.781 40.25 -21.156 1 27.55 93 GLU A C 1
ATOM 719 O O . GLU A 1 93 ? -28.969 39.906 -22.016 1 27.55 93 GLU A O 1
ATOM 724 N N . MET B 1 1 ? 14.055 -1.436 2.664 1 69.94 1 MET B N 1
ATOM 725 C CA . MET B 1 1 ? 14.438 -1.807 1.306 1 69.94 1 MET B 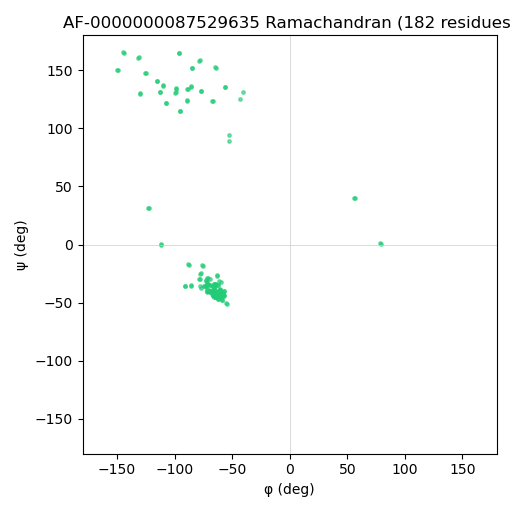CA 1
ATOM 726 C C . MET B 1 1 ? 13.336 -2.605 0.622 1 69.94 1 MET B C 1
ATOM 728 O O . MET B 1 1 ? 12.555 -3.287 1.287 1 69.94 1 MET B O 1
ATOM 732 N N . SER B 1 2 ? 12.812 -2.283 -0.706 1 87.12 2 SER B N 1
ATOM 733 C CA . SER B 1 2 ? 11.766 -2.994 -1.43 1 87.12 2 SER B CA 1
ATOM 734 C C . SER B 1 2 ? 12.344 -4.133 -2.264 1 87.12 2 SER B C 1
ATOM 736 O O . SER B 1 2 ? 13.461 -4.031 -2.771 1 87.12 2 SER B O 1
ATOM 738 N N . ILE B 1 3 ? 11.758 -5.332 -2.227 1 95.88 3 ILE B N 1
ATOM 739 C CA . ILE B 1 3 ? 12.047 -6.469 -3.096 1 95.88 3 ILE B CA 1
ATOM 740 C C . ILE B 1 3 ? 11.398 -6.25 -4.461 1 95.88 3 ILE B C 1
ATOM 742 O O . ILE B 1 3 ? 10.234 -5.84 -4.547 1 95.88 3 ILE B O 1
ATOM 746 N N . GLN B 1 4 ? 12.211 -6.484 -5.523 1 97.88 4 GLN B N 1
ATOM 747 C CA . GLN B 1 4 ? 11.664 -6.402 -6.875 1 97.88 4 GLN B CA 1
ATOM 748 C C . GLN B 1 4 ? 11.594 -7.781 -7.523 1 97.88 4 GLN B C 1
ATOM 750 O O . GLN B 1 4 ? 12.5 -8.602 -7.355 1 97.88 4 GLN B O 1
ATOM 755 N N . THR B 1 5 ? 10.484 -8.07 -8.203 1 98.25 5 THR B N 1
ATOM 756 C CA . THR B 1 5 ? 10.297 -9.352 -8.883 1 98.25 5 THR B CA 1
ATOM 757 C C . THR B 1 5 ? 9.508 -9.164 -10.18 1 98.25 5 THR B C 1
ATOM 759 O O . THR B 1 5 ? 9.039 -8.062 -10.469 1 98.25 5 THR B O 1
ATOM 762 N N . THR B 1 6 ? 9.5 -10.172 -11.07 1 97.94 6 THR B N 1
ATOM 763 C CA . THR B 1 6 ? 8.695 -10.188 -12.289 1 97.94 6 THR B CA 1
ATOM 764 C C . THR B 1 6 ? 7.395 -10.961 -12.062 1 97.94 6 THR B C 1
ATOM 766 O O . THR B 1 6 ? 7.234 -11.633 -11.047 1 97.94 6 THR B O 1
ATOM 769 N N . TYR B 1 7 ? 6.523 -10.766 -12.961 1 97.31 7 TYR B N 1
ATOM 770 C CA . TYR B 1 7 ? 5.246 -11.461 -12.875 1 97.31 7 TYR B CA 1
ATOM 771 C C . TYR B 1 7 ? 5.445 -12.961 -12.766 1 97.31 7 TYR B C 1
ATOM 773 O O . TYR B 1 7 ? 4.863 -13.617 -11.898 1 97.31 7 TYR B O 1
ATOM 781 N N . THR B 1 8 ? 6.238 -13.469 -13.672 1 95.69 8 THR B N 1
ATOM 782 C CA . THR B 1 8 ? 6.461 -14.906 -13.742 1 95.69 8 THR B CA 1
ATOM 783 C C . THR B 1 8 ? 7.008 -15.43 -12.422 1 95.69 8 THR B C 1
ATOM 785 O O . THR B 1 8 ? 6.52 -16.438 -11.891 1 95.69 8 THR B O 1
ATOM 788 N N . HIS B 1 9 ? 7.949 -14.758 -11.836 1 96.94 9 HIS B N 1
ATOM 789 C CA . HIS B 1 9 ? 8.539 -15.172 -10.562 1 96.94 9 HIS B CA 1
ATOM 790 C C . HIS B 1 9 ? 7.555 -15.008 -9.414 1 96.94 9 HIS B C 1
ATOM 792 O O . HIS B 1 9 ? 7.48 -15.859 -8.531 1 96.94 9 HIS B O 1
ATOM 798 N N . ALA B 1 10 ? 6.82 -13.945 -9.461 1 98 10 ALA B N 1
ATOM 799 C CA . ALA B 1 10 ? 5.828 -13.703 -8.422 1 98 10 ALA B CA 1
ATOM 800 C C . ALA B 1 10 ? 4.781 -14.812 -8.391 1 98 10 ALA B C 1
ATOM 802 O O . ALA B 1 10 ? 4.398 -15.289 -7.32 1 98 10 ALA B O 1
ATOM 803 N N . ARG B 1 11 ? 4.371 -15.141 -9.578 1 96.06 11 ARG B N 1
ATOM 804 C CA . ARG B 1 11 ? 3.363 -16.188 -9.672 1 96.06 11 ARG B CA 1
ATOM 805 C C . ARG B 1 11 ? 3.891 -17.516 -9.117 1 96.06 11 ARG B C 1
ATOM 807 O O . ARG B 1 11 ? 3.197 -18.188 -8.359 1 96.06 11 ARG B O 1
ATOM 814 N N . SER B 1 12 ? 5.09 -17.891 -9.367 1 96.5 12 SER B N 1
ATOM 815 C CA . SER B 1 12 ? 5.668 -19.172 -8.977 1 96.5 12 SER B CA 1
ATOM 816 C C . SER B 1 12 ? 6.047 -19.188 -7.5 1 96.5 12 SER B C 1
ATOM 818 O O . SER B 1 12 ? 6.082 -20.25 -6.871 1 96.5 12 SER B O 1
ATOM 820 N N . LYS B 1 13 ? 6.293 -18 -6.938 1 97.5 13 LYS B N 1
ATOM 821 C CA . LYS B 1 13 ? 6.777 -17.922 -5.562 1 97.5 13 LYS B CA 1
ATOM 822 C C . LYS B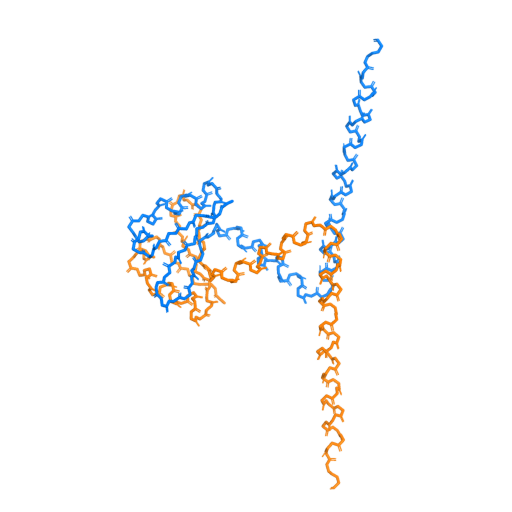 1 13 ? 5.852 -17.062 -4.707 1 97.5 13 LYS B C 1
ATOM 824 O O . LYS B 1 13 ? 6.305 -16.375 -3.791 1 97.5 13 LYS B O 1
ATOM 829 N N . LEU B 1 14 ? 4.637 -17.094 -5.039 1 98.12 14 LEU B N 1
ATOM 830 C CA . LEU B 1 14 ? 3.705 -16.156 -4.41 1 98.12 14 LEU B CA 1
ATOM 831 C C . LEU B 1 14 ? 3.666 -16.359 -2.9 1 98.12 14 LEU B C 1
ATOM 833 O O . LEU B 1 14 ? 3.74 -15.398 -2.137 1 98.12 14 LEU B O 1
ATOM 837 N N . ALA B 1 15 ? 3.617 -17.594 -2.418 1 97.44 15 ALA B N 1
ATOM 838 C CA . ALA B 1 15 ? 3.539 -17.875 -0.988 1 97.44 15 ALA B CA 1
ATOM 839 C C . ALA B 1 15 ? 4.734 -17.281 -0.245 1 97.44 15 ALA B C 1
ATOM 841 O O . ALA B 1 15 ? 4.57 -16.641 0.793 1 97.44 15 ALA B O 1
ATOM 842 N N . SER B 1 16 ? 5.926 -17.516 -0.774 1 98 16 SER B N 1
ATOM 843 C CA . SER B 1 16 ? 7.145 -17 -0.159 1 98 16 SER B CA 1
ATOM 844 C C . SER B 1 16 ? 7.148 -15.484 -0.128 1 98 16 SER B C 1
ATOM 846 O O . SER B 1 16 ? 7.566 -14.875 0.862 1 98 16 SER B O 1
ATOM 848 N N . LEU B 1 17 ? 6.703 -14.891 -1.196 1 98.44 17 LEU B N 1
ATOM 849 C CA . LEU B 1 17 ? 6.656 -13.438 -1.273 1 98.44 17 LEU B CA 1
ATOM 850 C C . LEU B 1 17 ? 5.68 -12.867 -0.249 1 98.44 17 LEU B C 1
ATOM 852 O O . LEU B 1 17 ? 5.984 -11.875 0.423 1 98.44 17 LEU B O 1
ATOM 856 N N . LEU B 1 18 ? 4.508 -13.508 -0.124 1 98.56 18 LEU B N 1
ATOM 857 C CA . LEU B 1 18 ? 3.525 -13.047 0.852 1 98.56 18 LEU B CA 1
ATOM 858 C C . LEU B 1 18 ? 4.059 -13.195 2.273 1 98.56 18 LEU B C 1
ATOM 860 O O . LEU B 1 18 ? 3.795 -12.352 3.131 1 98.56 18 LEU B O 1
ATOM 864 N N . ASN B 1 19 ? 4.836 -14.219 2.504 1 98.38 19 ASN B N 1
ATOM 865 C CA . ASN B 1 19 ? 5.477 -14.375 3.805 1 98.38 19 ASN B CA 1
ATOM 866 C C . ASN B 1 19 ? 6.469 -13.25 4.078 1 98.38 19 ASN B C 1
ATOM 868 O O . ASN B 1 19 ? 6.52 -12.711 5.188 1 98.38 19 ASN B O 1
ATOM 872 N N . GLU B 1 20 ? 7.277 -12.914 3.113 1 98.06 20 GLU B N 1
ATOM 873 C CA . GLU B 1 20 ? 8.234 -11.82 3.264 1 98.06 20 GLU B CA 1
ATOM 874 C C . GLU B 1 20 ? 7.523 -10.516 3.629 1 98.06 20 GLU B C 1
ATOM 876 O O . GLU B 1 20 ? 8 -9.766 4.48 1 98.06 20 GLU B O 1
ATOM 881 N N . VAL B 1 21 ? 6.398 -10.273 3.025 1 98.38 21 VAL B N 1
ATOM 882 C CA . VAL B 1 21 ? 5.613 -9.062 3.205 1 98.38 21 VAL B CA 1
ATOM 883 C C . VAL B 1 21 ? 5.082 -8.992 4.637 1 98.38 21 VAL B C 1
ATOM 885 O O . VAL B 1 21 ? 5.113 -7.938 5.266 1 98.38 21 VAL B O 1
ATOM 888 N N . THR B 1 22 ? 4.57 -10.125 5.176 1 98.12 22 THR B N 1
ATOM 889 C CA . THR B 1 22 ? 3.883 -10.102 6.461 1 98.12 22 THR B CA 1
ATOM 890 C C . THR B 1 22 ? 4.863 -10.367 7.602 1 98.12 22 THR B C 1
ATOM 892 O O . THR B 1 22 ? 4.777 -9.734 8.656 1 98.12 22 THR B O 1
ATOM 895 N N . GLU B 1 23 ? 5.852 -11.203 7.422 1 97 23 GLU B N 1
ATOM 896 C CA . GLU B 1 23 ? 6.766 -11.594 8.492 1 97 23 GLU B CA 1
ATOM 897 C C . GLU B 1 23 ? 7.91 -10.594 8.625 1 97 23 GLU B C 1
ATOM 899 O O . GLU B 1 23 ? 8.336 -10.281 9.742 1 97 23 GLU B O 1
ATOM 904 N N . ASN B 1 24 ? 8.32 -10.078 7.516 1 96.88 24 ASN B N 1
ATOM 905 C CA . ASN B 1 24 ? 9.453 -9.164 7.555 1 96.88 24 ASN B CA 1
ATOM 906 C C . ASN B 1 24 ? 9.039 -7.734 7.207 1 96.88 24 ASN B C 1
ATOM 908 O O . ASN B 1 24 ? 9.875 -6.832 7.16 1 96.88 24 ASN B O 1
ATOM 912 N N . ARG B 1 25 ? 7.785 -7.57 6.945 1 97.19 25 ARG B N 1
ATOM 913 C CA . ARG B 1 25 ? 7.203 -6.273 6.625 1 97.19 25 ARG B CA 1
ATOM 914 C C . ARG B 1 25 ? 7.914 -5.629 5.438 1 97.19 25 ARG B C 1
ATOM 916 O O . ARG B 1 25 ? 8.203 -4.43 5.453 1 97.19 25 ARG B O 1
ATOM 923 N N . GLU B 1 26 ? 8.227 -6.441 4.492 1 97.69 26 GLU B N 1
ATOM 924 C CA . GLU B 1 26 ? 8.828 -5.98 3.246 1 97.69 26 GLU B CA 1
ATOM 925 C C . GLU B 1 26 ? 7.766 -5.523 2.254 1 97.69 26 GLU B C 1
ATOM 927 O O . GLU B 1 26 ? 6.633 -6.008 2.285 1 97.69 26 GLU B O 1
ATOM 932 N N . VAL B 1 27 ? 8.164 -4.609 1.415 1 98.38 27 VAL B N 1
ATOM 933 C CA . VAL B 1 27 ? 7.375 -4.266 0.239 1 98.38 27 VAL B CA 1
ATOM 934 C C . VAL B 1 27 ? 7.941 -4.977 -0.99 1 98.38 27 VAL B C 1
ATOM 936 O O . VAL B 1 27 ? 9.148 -4.961 -1.221 1 98.38 27 VAL B O 1
ATOM 939 N N . VAL B 1 28 ? 7.043 -5.605 -1.714 1 98.69 28 VAL B N 1
ATOM 940 C CA . VAL B 1 28 ? 7.457 -6.297 -2.928 1 98.69 28 VAL B CA 1
ATOM 941 C C . VAL B 1 28 ? 6.863 -5.598 -4.148 1 98.69 28 VAL B C 1
ATOM 943 O O . VAL B 1 28 ? 5.656 -5.344 -4.203 1 98.69 28 VAL B O 1
ATOM 946 N N . ILE B 1 29 ? 7.734 -5.344 -5.125 1 98.81 29 ILE B N 1
ATOM 947 C CA . ILE B 1 29 ? 7.289 -4.73 -6.375 1 98.81 29 ILE B CA 1
ATOM 948 C C . ILE B 1 29 ? 7.301 -5.77 -7.492 1 98.81 29 ILE B C 1
ATOM 950 O O . ILE B 1 29 ? 8.336 -6.383 -7.77 1 98.81 29 ILE B O 1
ATOM 954 N N . ILE B 1 30 ? 6.145 -5.926 -8.039 1 98.81 30 ILE B N 1
ATOM 955 C CA . ILE B 1 30 ? 6.035 -6.797 -9.203 1 98.81 30 ILE B CA 1
ATOM 956 C C . ILE B 1 30 ? 6.129 -5.969 -10.484 1 98.81 30 ILE B C 1
ATOM 958 O O . ILE B 1 30 ? 5.23 -5.176 -10.781 1 98.81 30 ILE B O 1
ATOM 962 N N . GLN B 1 31 ? 7.172 -6.211 -11.203 1 98.38 31 GLN B N 1
ATOM 963 C CA . GLN B 1 31 ? 7.371 -5.555 -12.492 1 98.38 31 GLN B CA 1
ATOM 964 C C . GLN B 1 31 ? 6.672 -6.316 -13.609 1 98.38 31 GLN B C 1
ATOM 966 O O . GLN B 1 31 ? 6.762 -7.543 -13.688 1 98.38 31 GLN B O 1
ATOM 971 N N . ARG B 1 32 ? 6.027 -5.523 -14.445 1 96.75 32 ARG B N 1
ATOM 972 C CA . ARG B 1 32 ? 5.266 -6.137 -15.523 1 96.75 32 ARG B CA 1
ATOM 973 C C . ARG B 1 32 ? 5.609 -5.504 -16.875 1 96.75 32 ARG B C 1
ATOM 975 O O . ARG B 1 32 ? 5.625 -4.277 -17 1 96.75 32 ARG B O 1
ATOM 982 N N . ARG B 1 33 ? 5.883 -6.352 -17.734 1 93.81 33 ARG B N 1
ATOM 983 C CA . ARG B 1 33 ? 6.184 -5.844 -19.078 1 93.81 33 ARG B CA 1
ATOM 984 C C . ARG B 1 33 ? 4.949 -5.219 -19.719 1 93.81 33 ARG B C 1
ATOM 986 O O . ARG B 1 33 ? 3.898 -5.859 -19.812 1 93.81 33 ARG B O 1
ATOM 993 N N . GLY B 1 34 ? 5.055 -3.949 -20.125 1 95 34 GLY B N 1
ATOM 994 C CA . GLY B 1 34 ? 3.984 -3.275 -20.844 1 95 34 GLY B CA 1
ATOM 995 C C . GLY B 1 34 ? 2.865 -2.795 -19.938 1 95 34 GLY B C 1
ATOM 996 O O . GLY B 1 34 ? 1.827 -2.334 -20.422 1 95 34 GLY B O 1
ATOM 997 N N . HIS B 1 35 ? 3.006 -3.021 -18.719 1 97.38 35 HIS B N 1
ATOM 998 C CA . HIS B 1 35 ? 1.989 -2.621 -17.75 1 97.38 35 HIS B CA 1
ATOM 999 C C . HIS B 1 35 ? 2.609 -1.871 -16.578 1 97.38 35 HIS B C 1
ATOM 1001 O O . HIS B 1 35 ? 3.828 -1.9 -16.391 1 97.38 35 HIS B O 1
ATOM 1007 N N . GLU B 1 36 ? 1.815 -1.161 -15.875 1 97.88 36 GLU B N 1
ATOM 1008 C CA . GLU B 1 36 ? 2.264 -0.531 -14.633 1 97.88 36 GLU B CA 1
ATOM 1009 C C . GLU B 1 36 ? 2.631 -1.575 -13.586 1 97.88 36 GLU B C 1
ATOM 1011 O O . GLU B 1 36 ? 2.045 -2.66 -13.547 1 97.88 36 GLU B O 1
ATOM 1016 N N . ASP B 1 37 ? 3.49 -1.22 -12.742 1 98.62 37 ASP B N 1
ATOM 1017 C CA . ASP B 1 37 ? 3.93 -2.111 -11.672 1 98.62 37 ASP B CA 1
ATOM 1018 C C . ASP B 1 37 ? 2.906 -2.154 -10.539 1 98.62 37 ASP B C 1
ATOM 1020 O O . ASP B 1 37 ? 2.109 -1.228 -10.383 1 98.62 37 ASP B O 1
ATOM 1024 N N . VAL B 1 38 ? 2.984 -3.23 -9.773 1 98.81 38 VAL B N 1
ATOM 1025 C CA . VAL B 1 38 ? 2.109 -3.438 -8.625 1 98.81 38 VAL B CA 1
ATOM 1026 C C . VAL B 1 38 ? 2.951 -3.684 -7.375 1 98.81 38 VAL B C 1
ATOM 1028 O O . VAL B 1 38 ? 4.035 -4.266 -7.453 1 98.81 38 VAL B O 1
ATOM 1031 N N . ALA B 1 39 ? 2.453 -3.262 -6.273 1 98.88 39 ALA B N 1
ATOM 1032 C CA . ALA B 1 39 ? 3.148 -3.473 -5.008 1 98.88 39 ALA B CA 1
ATOM 1033 C C . ALA B 1 39 ? 2.342 -4.383 -4.086 1 98.88 39 ALA B C 1
ATOM 1035 O O . ALA B 1 39 ? 1.116 -4.273 -4.008 1 98.88 39 ALA B O 1
ATOM 1036 N N . LEU B 1 40 ? 3.064 -5.266 -3.387 1 98.88 40 LEU B N 1
ATOM 1037 C CA . LEU B 1 40 ? 2.549 -6.023 -2.252 1 98.88 40 LEU B CA 1
ATOM 1038 C C . LEU B 1 40 ? 2.967 -5.379 -0.934 1 98.88 40 LEU B C 1
ATOM 1040 O O . LEU B 1 40 ? 4.141 -5.051 -0.745 1 98.88 40 LEU B O 1
ATOM 1044 N N . ILE B 1 41 ? 2.018 -5.262 -0.037 1 98.69 41 ILE B N 1
ATOM 1045 C CA . ILE B 1 41 ? 2.266 -4.691 1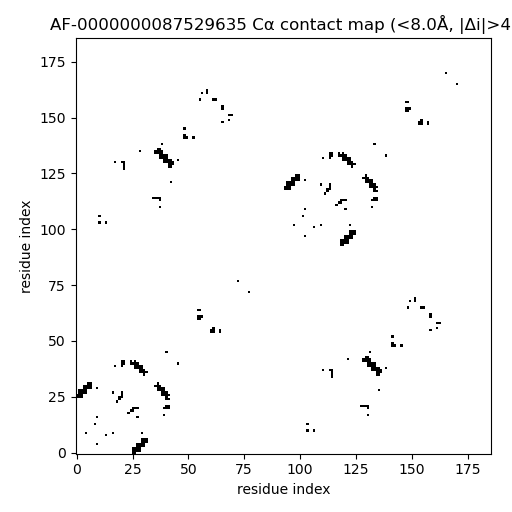.281 1 98.69 41 ILE B CA 1
ATOM 1046 C C . ILE B 1 41 ? 1.329 -5.328 2.305 1 98.69 41 ILE B C 1
ATOM 1048 O O . ILE B 1 41 ? 0.25 -5.809 1.953 1 98.69 41 ILE B O 1
ATOM 1052 N N . ALA B 1 42 ? 1.801 -5.395 3.525 1 98.69 42 ALA B N 1
ATOM 1053 C CA . ALA B 1 42 ? 0.909 -5.922 4.555 1 98.69 42 ALA B CA 1
ATOM 1054 C C . ALA B 1 42 ? -0.391 -5.125 4.613 1 98.69 42 ALA B C 1
ATOM 1056 O O . ALA B 1 42 ? -0.373 -3.891 4.594 1 98.69 42 ALA B O 1
ATOM 1057 N N . ALA B 1 43 ? -1.493 -5.828 4.711 1 98.44 43 ALA B N 1
ATOM 1058 C CA . ALA B 1 43 ? -2.799 -5.18 4.625 1 98.44 43 ALA B CA 1
ATOM 1059 C C . ALA B 1 43 ? -2.979 -4.16 5.746 1 98.44 43 ALA B C 1
ATOM 1061 O O . ALA B 1 43 ? -3.541 -3.082 5.531 1 98.44 43 ALA B O 1
ATOM 1062 N N . ASP B 1 44 ? -2.582 -4.52 6.891 1 97.69 44 ASP B N 1
ATOM 1063 C CA . ASP B 1 44 ? -2.756 -3.621 8.023 1 97.69 44 ASP B CA 1
ATOM 1064 C C . ASP B 1 44 ? -1.905 -2.363 7.863 1 97.69 44 ASP B C 1
ATOM 1066 O O . ASP B 1 44 ? -2.324 -1.271 8.25 1 97.69 44 ASP B O 1
ATOM 1070 N N . GLU B 1 45 ? -0.698 -2.48 7.273 1 96.62 45 GLU B N 1
ATOM 1071 C CA . GLU B 1 45 ? 0.133 -1.313 6.996 1 96.62 45 GLU B CA 1
ATOM 1072 C C . GLU B 1 45 ? -0.532 -0.391 5.98 1 96.62 45 GLU B C 1
ATOM 1074 O O . GLU B 1 45 ? -0.576 0.826 6.172 1 96.62 45 GLU B O 1
ATOM 1079 N N . LEU B 1 46 ? -1.045 -0.955 4.984 1 97.75 46 LEU B N 1
ATOM 1080 C CA . LEU B 1 46 ? -1.744 -0.15 3.988 1 97.75 46 LEU B CA 1
ATOM 1081 C C . LEU B 1 46 ? -2.938 0.567 4.609 1 97.75 46 LEU B C 1
ATOM 1083 O O . LEU B 1 46 ? -3.17 1.746 4.336 1 97.75 46 LEU B O 1
ATOM 1087 N N . ALA B 1 47 ? -3.664 -0.145 5.441 1 96.62 47 ALA B N 1
ATOM 1088 C CA . ALA B 1 47 ? -4.832 0.427 6.102 1 96.62 47 ALA B CA 1
ATOM 1089 C C . ALA B 1 47 ? -4.453 1.663 6.914 1 96.62 47 ALA B C 1
ATOM 1091 O O . ALA B 1 47 ? -5.164 2.672 6.887 1 96.62 47 ALA B O 1
ATOM 1092 N N . GLY B 1 48 ? -3.365 1.543 7.582 1 94.44 48 GLY B N 1
ATOM 1093 C CA . GLY B 1 48 ? -2.865 2.678 8.344 1 94.44 48 GLY B CA 1
ATOM 1094 C C . GLY B 1 48 ? -2.514 3.869 7.473 1 94.44 48 GLY B C 1
ATOM 1095 O O . GLY B 1 48 ? -2.83 5.012 7.812 1 94.44 48 GLY B O 1
ATOM 1096 N N . MET B 1 49 ? -1.893 3.631 6.34 1 94.06 49 MET B N 1
ATOM 1097 C CA . MET B 1 49 ? -1.507 4.688 5.406 1 94.06 49 MET B CA 1
ATOM 1098 C C . MET B 1 49 ? -2.736 5.352 4.801 1 94.06 49 MET B C 1
ATOM 1100 O O . MET B 1 49 ? -2.783 6.574 4.664 1 94.06 49 MET B O 1
ATOM 1104 N N . LEU B 1 50 ? -3.705 4.559 4.508 1 93.88 50 LEU B N 1
ATOM 1105 C CA . LEU B 1 50 ? -4.941 5.074 3.93 1 93.88 50 LEU B CA 1
ATOM 1106 C C . LEU B 1 50 ? -5.695 5.93 4.941 1 93.88 50 LEU B C 1
ATOM 1108 O O . LEU B 1 50 ? -6.246 6.977 4.59 1 93.88 50 LEU B O 1
ATOM 1112 N N . GLU B 1 51 ? -5.715 5.516 6.16 1 92.5 51 GLU B N 1
ATOM 1113 C CA . GLU B 1 51 ? -6.336 6.297 7.223 1 92.5 51 GLU B CA 1
ATOM 1114 C C . GLU B 1 51 ? -5.668 7.66 7.371 1 92.5 51 GLU B C 1
ATOM 1116 O O . GLU B 1 51 ? -6.344 8.688 7.477 1 92.5 51 GLU B O 1
ATOM 1121 N N . THR B 1 52 ? -4.379 7.59 7.324 1 89.75 52 THR B N 1
ATOM 1122 C CA . THR B 1 52 ? -3.617 8.828 7.414 1 89.75 52 THR B CA 1
ATOM 1123 C C . THR B 1 52 ? -3.941 9.75 6.238 1 89.75 52 THR B C 1
ATOM 1125 O O . THR B 1 52 ? -4.199 10.938 6.426 1 89.75 52 THR B O 1
ATOM 1128 N N . ALA B 1 53 ? -3.951 9.227 5.078 1 88.94 53 ALA B N 1
ATOM 1129 C CA . ALA B 1 53 ? -4.273 9.992 3.879 1 88.94 53 ALA B CA 1
ATOM 1130 C C . ALA B 1 53 ? -5.664 10.609 3.98 1 88.94 53 ALA B C 1
ATOM 1132 O O . ALA B 1 53 ? -5.863 11.773 3.619 1 88.94 53 ALA B O 1
ATOM 1133 N N . HIS B 1 54 ? -6.574 9.836 4.477 1 90.38 54 HIS B N 1
ATOM 1134 C CA . HIS B 1 54 ? -7.941 10.312 4.641 1 90.38 54 HIS B CA 1
ATOM 1135 C C . HIS B 1 54 ? -8.008 11.477 5.625 1 90.38 54 HIS B C 1
ATOM 1137 O O . HIS B 1 54 ? -8.664 12.484 5.355 1 90.38 54 HIS B O 1
ATOM 1143 N N . LEU B 1 55 ? -7.324 11.336 6.727 1 87.44 55 LEU B N 1
ATOM 1144 C CA . LEU B 1 55 ? -7.301 12.359 7.758 1 87.44 55 LEU B CA 1
ATOM 1145 C C . LEU B 1 55 ? -6.691 13.656 7.227 1 87.44 55 LEU B C 1
ATOM 1147 O O . LEU B 1 55 ? -7.137 14.75 7.578 1 87.44 55 LEU B O 1
ATOM 1151 N N . LEU B 1 56 ? -5.738 13.516 6.379 1 85.88 56 LEU B N 1
ATOM 1152 C CA . LEU B 1 56 ? -5.004 14.664 5.855 1 85.88 56 LEU B CA 1
ATOM 1153 C C . LEU B 1 56 ? -5.836 15.422 4.828 1 85.88 56 LEU B C 1
ATOM 1155 O O . LEU B 1 56 ? -5.523 16.562 4.492 1 85.88 56 LEU B O 1
ATOM 1159 N N . ARG B 1 57 ? -6.855 14.773 4.305 1 83.81 57 ARG B N 1
ATOM 1160 C CA . ARG B 1 57 ? -7.707 15.406 3.305 1 83.81 57 ARG B CA 1
ATOM 1161 C C . ARG B 1 57 ? -8.594 16.469 3.939 1 83.81 57 ARG B C 1
ATOM 1163 O O . ARG B 1 57 ? -9.031 17.406 3.266 1 83.81 57 ARG B O 1
ATOM 1170 N N . SER B 1 58 ? -9 16.281 5.219 1 83.56 58 SER B N 1
ATOM 1171 C CA . SER B 1 58 ? -9.75 17.266 5.98 1 83.56 58 SER B CA 1
ATOM 1172 C C . SER B 1 58 ? -8.805 18.219 6.727 1 83.56 58 SER B C 1
ATOM 1174 O O . SER B 1 58 ? -7.949 17.766 7.488 1 83.56 58 SER B O 1
ATOM 1176 N N . PRO B 1 59 ? -8.977 19.5 6.465 1 78.56 59 PRO B N 1
ATOM 1177 C CA . PRO B 1 59 ? -8.078 20.438 7.145 1 78.56 59 PRO B CA 1
ATOM 1178 C C . PRO B 1 59 ? -8.133 20.312 8.664 1 78.56 59 PRO B C 1
ATOM 1180 O O . PRO B 1 59 ? -7.102 20.375 9.328 1 78.56 59 PRO B O 1
ATOM 1183 N 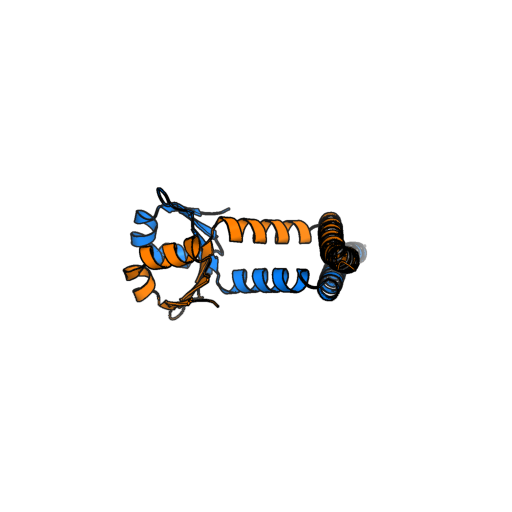N . LYS B 1 60 ? -9.305 20.219 9.109 1 84.31 60 LYS B N 1
ATOM 1184 C CA . LYS B 1 60 ? -9.461 20.094 10.555 1 84.31 60 LYS B CA 1
ATOM 1185 C C . LYS B 1 60 ? -8.742 18.859 11.086 1 84.31 60 LYS B C 1
ATOM 1187 O O . LYS B 1 60 ? -8 18.938 12.062 1 84.31 60 LYS B O 1
ATOM 1192 N N . ASN B 1 61 ? -8.906 17.766 10.453 1 86.94 61 ASN B N 1
ATOM 1193 C CA . ASN B 1 61 ? -8.289 16.516 10.875 1 86.94 61 ASN B CA 1
ATOM 1194 C C . ASN B 1 61 ? -6.777 16.531 10.672 1 86.94 61 ASN B C 1
ATOM 1196 O O . ASN B 1 61 ? -6.027 15.984 11.492 1 86.94 61 ASN B O 1
ATOM 1200 N N . ALA B 1 62 ? -6.426 17.156 9.664 1 85.19 62 ALA B N 1
ATOM 1201 C CA . ALA B 1 62 ? -4.996 17.266 9.391 1 85.19 62 ALA B CA 1
ATOM 1202 C C . ALA B 1 62 ? -4.277 18.031 10.5 1 85.19 62 ALA B C 1
ATOM 1204 O O . ALA B 1 62 ? -3.205 17.609 10.953 1 85.19 62 ALA B O 1
ATOM 1205 N N . LYS B 1 63 ? -4.855 19.062 10.945 1 82 63 LYS B N 1
ATOM 1206 C CA . LYS B 1 63 ? -4.281 19.859 12.023 1 82 63 LYS B CA 1
ATOM 1207 C C . LYS B 1 63 ? -4.184 19.062 13.312 1 82 63 LYS B C 1
ATOM 1209 O O . LYS B 1 63 ? -3.164 19.109 14.008 1 82 63 LYS B O 1
ATOM 1214 N N . ARG B 1 64 ? -5.195 18.375 13.523 1 86.25 64 ARG B N 1
ATOM 1215 C CA . ARG B 1 64 ? -5.215 17.531 14.719 1 86.25 64 ARG B CA 1
ATOM 1216 C C . ARG B 1 64 ? -4.133 16.469 14.664 1 86.25 64 ARG B C 1
ATOM 1218 O O . ARG B 1 64 ? -3.457 16.203 15.656 1 86.25 64 ARG B O 1
ATOM 1225 N N . LEU B 1 65 ? -4 15.82 13.453 1 82.5 65 LEU B N 1
ATOM 1226 C CA . LEU B 1 65 ? -2.998 14.781 13.242 1 82.5 65 LEU B CA 1
ATOM 1227 C C . LEU B 1 65 ? -1.592 15.328 13.461 1 82.5 65 LEU B C 1
ATOM 1229 O O . LEU B 1 65 ? -0.763 14.688 14.109 1 82.5 65 LEU B O 1
ATOM 1233 N N . LEU B 1 66 ? -1.368 16.516 13.047 1 81.38 66 LEU B N 1
ATOM 1234 C CA . LEU B 1 66 ? -0.05 17.125 13.18 1 81.38 66 LEU B CA 1
ATOM 1235 C C . LEU B 1 66 ? 0.24 17.469 14.641 1 81.38 66 LEU B C 1
ATOM 1237 O O . LEU B 1 66 ? 1.376 17.328 15.102 1 81.38 66 LEU B O 1
ATOM 1241 N N . ALA B 1 67 ? -0.731 17.938 15.289 1 82.25 67 ALA B N 1
ATOM 1242 C CA . ALA B 1 67 ? -0.578 18.266 16.703 1 82.25 67 ALA B CA 1
ATOM 1243 C C . ALA B 1 67 ? -0.22 17.016 17.516 1 82.25 67 ALA B C 1
ATOM 1245 O O . ALA B 1 67 ? 0.599 17.078 18.438 1 82.25 67 ALA B O 1
ATOM 1246 N N . ALA B 1 68 ? -0.875 15.898 17.125 1 80.25 68 ALA B N 1
ATOM 1247 C CA . ALA B 1 68 ? -0.589 14.633 17.797 1 80.25 68 ALA B CA 1
ATOM 1248 C C . ALA B 1 68 ? 0.85 14.195 17.531 1 80.25 68 ALA B C 1
ATOM 1250 O O . ALA B 1 68 ? 1.516 13.672 18.438 1 80.25 68 ALA B O 1
ATOM 1251 N N . LEU B 1 69 ? 1.272 14.391 16.375 1 76.19 69 LEU B N 1
ATOM 1252 C CA . LEU B 1 69 ? 2.635 14.016 16.016 1 76.19 69 LEU B CA 1
ATOM 1253 C C . LEU B 1 69 ? 3.652 14.859 16.766 1 76.19 69 LEU B C 1
ATOM 1255 O O . LEU B 1 69 ? 4.703 14.359 17.172 1 76.19 69 LEU B O 1
ATOM 1259 N N . ASP B 1 70 ? 3.389 16.156 16.984 1 75.25 70 ASP B N 1
ATOM 1260 C CA . ASP B 1 70 ? 4.242 17.078 17.719 1 75.25 70 ASP B CA 1
ATOM 1261 C C . ASP B 1 70 ? 4.336 16.688 19.188 1 75.25 70 ASP B C 1
ATOM 1263 O O . ASP B 1 70 ? 5.406 16.766 19.797 1 75.25 70 ASP B O 1
ATOM 1267 N N . ARG B 1 71 ? 3.324 16.188 19.656 1 79 71 ARG B N 1
ATOM 1268 C CA . ARG B 1 71 ? 3.275 15.797 21.062 1 79 71 ARG B CA 1
ATOM 1269 C C . ARG B 1 71 ? 4.129 14.562 21.312 1 79 71 ARG B C 1
ATOM 1271 O O . ARG B 1 71 ? 4.797 14.461 22.344 1 79 71 ARG B O 1
ATOM 1278 N N . VAL B 1 72 ? 4.078 13.648 20.422 1 72.88 72 VAL B N 1
ATOM 1279 C CA . VAL B 1 72 ? 4.844 12.414 20.562 1 72.88 72 VAL B CA 1
ATOM 1280 C C . VAL B 1 72 ? 6.336 12.719 20.516 1 72.88 72 VAL B C 1
ATOM 1282 O O . VAL B 1 72 ? 7.121 12.148 21.281 1 72.88 72 VAL B O 1
ATOM 1285 N N . LYS B 1 73 ? 6.672 13.531 19.703 1 70.25 73 LYS B N 1
ATOM 1286 C CA . LYS B 1 73 ? 8.078 13.891 19.578 1 70.25 73 LYS B CA 1
ATOM 1287 C C . LYS B 1 73 ? 8.586 14.609 20.812 1 70.25 73 LYS B C 1
ATOM 1289 O O . LYS B 1 73 ? 9.703 14.367 21.266 1 70.25 73 LYS B O 1
ATOM 1294 N N . VAL B 1 74 ? 7.785 15.523 21.266 1 63.94 74 VAL B N 1
ATOM 1295 C CA . VAL B 1 74 ? 8.164 16.25 22.469 1 63.94 74 VAL B CA 1
ATOM 1296 C C . VAL B 1 74 ? 8.312 15.258 23.625 1 63.94 74 VAL B C 1
ATOM 1298 O O . VAL B 1 74 ? 9.242 15.367 24.422 1 63.94 74 VAL B O 1
ATOM 1301 N N . ARG B 1 75 ? 7.438 14.367 23.609 1 65.75 75 ARG B N 1
ATOM 1302 C CA . ARG B 1 75 ? 7.48 13.398 24.703 1 65.75 75 ARG B CA 1
ATOM 1303 C C . ARG B 1 75 ? 8.664 12.453 24.562 1 65.75 75 ARG B C 1
ATOM 1305 O O . ARG B 1 75 ? 9.312 12.102 25.547 1 65.75 75 ARG B O 1
ATOM 1312 N N . THR B 1 76 ? 8.906 12.109 23.406 1 62.16 76 THR B N 1
ATOM 1313 C CA . THR B 1 76 ? 10.031 11.203 23.203 1 62.16 76 THR B CA 1
ATOM 1314 C C . THR B 1 76 ? 11.352 11.945 23.359 1 62.16 76 THR B C 1
ATOM 1316 O O . THR B 1 76 ? 12.359 11.352 23.766 1 62.16 76 THR B O 1
ATOM 1319 N N . SER B 1 77 ? 11.305 13.156 22.906 1 61.31 77 SER B N 1
ATOM 1320 C CA . SER B 1 77 ? 12.5 13.969 23.109 1 61.31 77 SER B CA 1
ATOM 1321 C C . SER B 1 77 ? 12.703 14.305 24.578 1 61.31 77 SER B C 1
ATOM 1323 O O . SER B 1 77 ? 13.836 14.461 25.031 1 61.31 77 SER B O 1
ATOM 1325 N N . GLY B 1 78 ? 11.562 14.602 25.156 1 57.31 78 GLY B N 1
ATOM 1326 C CA . GLY B 1 78 ? 11.672 14.883 26.578 1 57.31 78 GLY B CA 1
ATOM 1327 C C . GLY B 1 78 ? 12.055 13.672 27.406 1 57.31 78 GLY B C 1
ATOM 1328 O O . GLY B 1 78 ? 12.641 13.805 28.484 1 57.31 78 GLY B O 1
ATOM 1329 N N . SER B 1 79 ? 11.523 12.578 26.938 1 53.03 79 SER B N 1
ATOM 1330 C CA . SER B 1 79 ? 11.898 11.398 27.719 1 53.03 79 SER B CA 1
ATOM 1331 C C . SER B 1 79 ? 13.398 11.148 27.656 1 53.03 79 SER B C 1
ATOM 1333 O O . SER B 1 79 ? 13.969 10.523 28.547 1 53.03 79 SER B O 1
ATOM 1335 N N . SER B 1 80 ? 13.977 11.562 26.641 1 51.78 80 SER B N 1
ATOM 1336 C CA . SER B 1 80 ? 15.43 11.414 26.625 1 51.78 80 SER B CA 1
ATOM 1337 C C . SER B 1 80 ? 16.094 12.352 27.641 1 51.78 80 SER B C 1
ATOM 1339 O O . SER B 1 80 ? 17.188 12.078 28.109 1 51.78 80 SER B O 1
ATOM 1341 N N . GLN B 1 81 ? 15.406 13.422 27.828 1 49.62 81 GLN B N 1
ATOM 1342 C CA . GLN B 1 81 ? 15.977 14.32 28.812 1 49.62 81 GLN B CA 1
ATOM 1343 C C . GLN B 1 81 ? 15.82 13.758 30.234 1 49.62 81 GLN B C 1
ATOM 1345 O O . GLN B 1 81 ? 16.688 13.961 31.078 1 49.62 81 GLN B O 1
ATOM 1350 N N . THR B 1 82 ? 14.758 13.023 30.266 1 49.44 82 THR B N 1
ATOM 1351 C CA . THR B 1 82 ? 14.555 12.523 31.625 1 49.44 82 THR B CA 1
ATOM 1352 C C . THR B 1 82 ? 15.5 11.359 31.922 1 49.44 82 THR B C 1
ATOM 1354 O O . THR B 1 82 ? 15.922 11.172 33.062 1 49.44 82 THR B O 1
ATOM 1357 N N . LEU B 1 83 ? 15.688 10.578 30.812 1 48.03 83 LEU B N 1
ATOM 1358 C CA . LEU B 1 83 ? 16.594 9.461 31.062 1 48.03 83 LEU B CA 1
ATOM 1359 C C . LEU B 1 83 ? 18.016 9.961 31.312 1 48.03 83 LEU B C 1
ATOM 1361 O O . LEU B 1 83 ? 18.719 9.43 32.156 1 48.03 83 LEU B O 1
ATOM 1365 N N . ASP B 1 84 ? 18.406 10.914 30.516 1 49.59 84 ASP B N 1
ATOM 1366 C CA . ASP B 1 84 ? 19.734 11.484 30.75 1 49.59 84 ASP B CA 1
ATOM 1367 C C . ASP B 1 84 ? 19.797 12.188 32.094 1 49.59 84 ASP B C 1
ATOM 1369 O O . ASP B 1 84 ? 20.812 12.117 32.781 1 49.59 84 ASP B O 1
ATOM 1373 N N . GLU B 1 85 ? 18.734 12.797 32.469 1 48.16 85 GLU B N 1
ATOM 1374 C CA . GLU B 1 85 ? 18.688 13.414 33.781 1 48.16 85 GLU B CA 1
ATOM 1375 C C . GLU B 1 85 ? 18.625 12.367 34.906 1 48.16 85 GLU B C 1
ATOM 1377 O O . GLU B 1 85 ? 19.25 12.508 35.938 1 48.16 85 GLU B O 1
ATOM 1382 N N . LEU B 1 86 ? 17.891 11.211 34.562 1 47.66 86 LEU B N 1
ATOM 1383 C CA . LEU B 1 86 ? 17.828 10.148 35.562 1 47.66 86 LEU B CA 1
ATOM 1384 C C . LEU B 1 86 ? 19.156 9.414 35.688 1 47.66 86 LEU B C 1
ATOM 1386 O O . LEU B 1 86 ? 19.578 9.047 36.781 1 47.66 86 LEU B O 1
ATOM 1390 N N . ARG B 1 87 ? 19.844 9.266 34.531 1 50.97 87 ARG B N 1
ATOM 1391 C CA . ARG B 1 87 ? 21.156 8.633 34.594 1 50.97 87 ARG B CA 1
ATOM 1392 C C . ARG B 1 87 ? 22.156 9.516 35.312 1 50.97 87 ARG B C 1
ATOM 1394 O O . ARG B 1 87 ? 23.047 9.008 36.031 1 50.97 87 ARG B O 1
ATOM 1401 N N . SER B 1 88 ? 22.109 10.852 35.062 1 48.91 88 SER B N 1
ATOM 1402 C CA . SER B 1 88 ? 23 11.75 35.781 1 48.91 88 SER B CA 1
ATOM 1403 C C . SER B 1 88 ? 22.734 11.688 37.281 1 48.91 88 SER B C 1
ATOM 1405 O O . SER B 1 88 ? 23.672 11.828 38.094 1 48.91 88 SER B O 1
ATOM 1407 N N . GLU B 1 89 ? 21.469 11.438 37.656 1 46.84 89 GLU B N 1
ATOM 1408 C CA . GLU B 1 89 ? 21.156 11.398 39.094 1 46.84 89 GLU B CA 1
ATOM 1409 C C . GLU B 1 89 ? 21.578 10.07 39.719 1 46.84 89 GLU B C 1
ATOM 1411 O O . GLU B 1 89 ? 21.969 10.023 40.875 1 46.84 89 GLU B O 1
ATOM 1416 N N . VAL B 1 90 ? 21.531 8.977 38.781 1 46.53 90 VAL B N 1
ATOM 1417 C CA . VAL B 1 90 ? 21.875 7.695 39.406 1 46.53 90 VAL B CA 1
ATOM 1418 C C . VAL B 1 90 ? 23.375 7.484 39.344 1 46.53 90 VAL B C 1
ATOM 1420 O O . VAL B 1 90 ? 23.891 6.5 39.906 1 46.53 90 VAL B O 1
ATOM 1423 N N . GLY B 1 91 ? 24.156 8.203 38.5 1 44.72 91 GLY B N 1
ATOM 1424 C CA . GLY B 1 91 ? 25.594 8.078 38.688 1 44.72 91 GLY B CA 1
ATOM 1425 C C . GLY B 1 91 ? 26.047 8.344 40.094 1 44.72 91 GLY B C 1
ATOM 1426 O O . GLY B 1 91 ? 25.875 9.453 40.625 1 44.72 91 GLY B O 1
ATOM 1427 N N . PHE B 1 92 ? 26.078 7.273 40.969 1 36.06 92 PHE B N 1
ATOM 1428 C CA . PHE B 1 92 ? 26.578 7.152 42.344 1 36.06 92 PHE B CA 1
ATOM 1429 C C . PHE B 1 92 ? 27.891 7.898 42.5 1 36.06 92 PHE B C 1
ATOM 1431 O O . PHE B 1 92 ? 28.703 7.965 41.562 1 36.06 92 PHE B O 1
ATOM 1438 N N . GLU B 1 93 ? 27.953 8.734 43.594 1 28.47 93 GLU B N 1
ATOM 1439 C CA . GLU B 1 93 ? 29.141 8.875 44.438 1 28.47 93 GLU B CA 1
ATOM 1440 C C . GLU B 1 93 ? 29.594 7.527 44.969 1 28.47 93 GLU B C 1
ATOM 1442 O O . GLU B 1 93 ? 28.781 6.629 45.188 1 28.47 93 GLU B O 1
#

Radius of gyration: 22.81 Å; Cα contacts (8 Å, |Δi|>4): 212; chains: 2; bounding box: 58×60×65 Å

Sequence (186 aa):
MSIQTTYTHARSKLASLLNEVTENREVVIIQRRGHEDVALIAADELAGMLETAHLLRSPKNAKRLLAALDRVKVRTSGSSQTLDELRSEVGFEMSIQTTYTHARSKLASLLNEVTENREVVIIQRRGHEDVALIAADELAGMLETAHLLRSPKNAKRLLAALDRVKVRTSGSSQTLDELRSEVGFE

Secondary structure (DSSP, 8-state):
-EEEEEHHHHHHTHHHHHHHHHHS--EEEEE-TTS--EEEEEHHHHHHHHHHHHHHHSHHHHHHHHHHHHHHHHHHHHHHHHHHHHHHHHS--/-EEEEEHHHHHHTHHHHHHHHHHS--EEEEE-TTS--EEEEEHHHHHHHHHHHHHHHSHHHHHHHHHHHHHHHHHHHHHHHHHHHHHHHHS--

Solvent-accessible surface area (backbone atoms only — not comparable to full-atom values): 9927 Å² total; per-residue (Å²): 127,72,48,78,43,40,53,72,56,42,62,77,40,40,70,62,51,53,43,40,16,55,77,68,66,30,37,37,36,36,45,42,91,99,48,74,41,35,24,39,35,28,32,67,58,50,52,53,52,50,51,50,54,54,38,54,70,39,69,71,46,28,51,52,52,50,52,52,54,52,49,50,48,49,48,55,55,45,46,50,48,46,47,53,49,47,47,62,66,60,57,75,130,126,72,48,78,44,40,53,72,56,41,62,77,39,39,69,63,52,53,45,41,16,56,77,66,64,29,38,36,35,36,44,41,90,96,48,73,40,35,25,38,34,27,34,68,59,50,51,53,53,51,52,49,53,54,36,56,70,37,68,72,45,28,52,52,53,50,52,51,53,53,49,52,50,50,48,55,55,45,46,50,50,46,49,53,50,48,49,62,66,60,57,73,130

InterPro domains:
  IPR006442 Type II toxin-antitoxin system, antitoxin Phd/YefM [PF02604] (6-74)
  IPR036165 YefM-like superfamily [SSF143120] (5-73)
  IPR051405 phD/YefM antitoxin [PTHR33713] (4-92)

Organism: NCBI:txid1859131

Foldseek 3Di:
DAAEEEPVVCVVCVVVVLCCQPVVVHKYWYDYPPDDIDIDHDPVVVVVVVVLVVLCVDPVSVVVVVVVVVVVCCVVVVVVVVVVVVVVVPPDD/DAAEEEPVVCVVCVVVVLCCQPVVVHKYWYDYPPDDIDIDHDPVVVVVVVVLVVLCVDPVSVVVVVVVVVVVCCVVVVVVVVVVVVVVVPPDD

pLDDT: mean 83.29, std 19.0, range [27.55, 98.88]